Protein AF-A0A2J7QZ48-F1 (afdb_monomer)

Radius of gyration: 44.56 Å; Cα contacts (8 Å, |Δi|>4): 77; chains: 1; bounding box: 96×76×118 Å

Sequence (276 aa):
MFHVQVSFTGDKTISTPILLALCKPVFQDPITIVTYAEHKELNSVWLLGMSYNPSYRDHQDLLQEVANKELMLIKEEKHLKRVTSKMFSRVTEDERESMRMKEMSEGLPEAEGDKTKQDVEDGSENDSECRAINPPAENRKKTLKKRRKLKEAQLREQQRNESRSEKKKISDIYRLKFLKQELENNDNKLAKLREKREKIKAIKANGPKQLSKKKFEPLDLEFNLGEDIKGNLRGIKPEGNILEDRYKSLQRRNIIEPTVKQRTRKANVKRYERKS

Secondary structure (DSSP, 8-state):
-----------------------------------------------GGGSSS--HHHHHHHHHHHHHHHHHHHHHHHHHIIIIIITS----HHHHHHHHHHHHHTTSPP-----------------------PPP---PPPPHHHHHHHHHHHHHHHHHHHHHHHHHHHHHHHHHHHHHHHHHHHHHHHHHHHHHHHHHHHHHHHS----SSSPP-PPPPP---TTT--SSGGG----S-HHHHHHHHHHHTTSS-----PPPPPP-PPP-PPP-

Organism: NCBI:txid105785

InterPro domains:
  IPR011687 Ribosome biogenesis protein Nop53/GLTSCR2 [PF07767] (49-250)
  IPR011687 Ribosome biogenesis protein Nop53/GLTSCR2 [PIRSF017302] (49-271)
  IPR011687 Ribosome biogenesis protein Nop53/GLTSCR2 [PTHR14211] (49-275)

Mean predicted aligned error: 16.51 Å

Structure (mmCIF, N/CA/C/O backbone):
data_AF-A0A2J7QZ48-F1
#
_entry.id   AF-A0A2J7QZ48-F1
#
loop_
_atom_site.group_PDB
_atom_site.id
_atom_site.type_symbol
_atom_site.label_atom_id
_atom_site.label_alt_id
_atom_site.label_comp_id
_atom_site.label_asym_id
_atom_site.label_entity_id
_atom_site.label_seq_id
_atom_site.pdbx_PDB_ins_code
_atom_site.Cartn_x
_atom_site.Cartn_y
_atom_site.Cartn_z
_atom_site.occupancy
_atom_site.B_iso_or_equiv
_atom_site.auth_seq_id
_atom_site.auth_comp_id
_atom_site.auth_asym_id
_atom_site.auth_atom_id
_atom_site.pdbx_PDB_model_num
ATOM 1 N N . MET A 1 1 ? -58.092 -45.331 -10.269 1.00 41.28 1 MET A N 1
ATOM 2 C CA . MET A 1 1 ? -59.240 -45.560 -11.176 1.00 41.28 1 MET A CA 1
ATOM 3 C C . MET A 1 1 ? -59.506 -44.220 -11.843 1.00 41.28 1 MET A C 1
ATOM 5 O O . MET A 1 1 ? -59.823 -43.291 -11.128 1.00 41.28 1 MET A O 1
ATOM 9 N N . PHE A 1 2 ? -59.199 -43.976 -13.111 1.00 32.84 2 PHE A N 1
ATOM 10 C CA . PHE A 1 2 ? -59.574 -44.757 -14.281 1.00 32.84 2 PHE A CA 1
ATOM 11 C C . PHE A 1 2 ? -58.452 -44.771 -15.326 1.00 32.84 2 PHE A C 1
ATOM 13 O O . PHE A 1 2 ? -57.910 -43.735 -15.698 1.00 32.84 2 PHE A O 1
ATOM 20 N N . HIS A 1 3 ? -58.129 -45.977 -15.785 1.00 30.59 3 HIS A N 1
ATOM 21 C CA . HIS A 1 3 ? -57.484 -46.210 -17.067 1.00 30.59 3 HIS A CA 1
ATOM 22 C C . HIS A 1 3 ? -58.484 -45.883 -18.174 1.00 30.59 3 HIS A C 1
ATOM 24 O O . HIS A 1 3 ? -59.621 -46.346 -18.109 1.00 30.59 3 HIS A O 1
ATOM 30 N N . VAL A 1 4 ? -58.042 -45.180 -19.213 1.00 33.50 4 VAL A N 1
ATOM 31 C CA . VAL A 1 4 ? -58.691 -45.241 -20.523 1.00 33.50 4 VAL A CA 1
ATOM 32 C C . VAL A 1 4 ? -57.590 -45.396 -21.565 1.00 33.50 4 VAL A C 1
ATOM 34 O O . VAL A 1 4 ? -56.939 -44.436 -21.964 1.00 33.50 4 VAL A O 1
ATOM 37 N N . GLN A 1 5 ? -57.342 -46.648 -21.947 1.00 34.12 5 GLN A N 1
ATOM 38 C CA . GLN A 1 5 ? -56.753 -46.980 -23.238 1.00 34.12 5 GLN A CA 1
ATOM 39 C C . GLN A 1 5 ? -57.885 -46.982 -24.262 1.00 34.12 5 GLN A C 1
ATOM 41 O O . GLN A 1 5 ? -58.894 -47.650 -24.046 1.00 34.12 5 GLN A O 1
ATOM 46 N N . VAL A 1 6 ? -57.696 -46.298 -25.389 1.00 37.50 6 VAL A N 1
ATOM 47 C CA . VAL A 1 6 ? -58.410 -46.627 -26.626 1.00 37.50 6 VAL A CA 1
ATOM 48 C C . VAL A 1 6 ? -57.391 -46.653 -27.756 1.00 37.50 6 VAL A C 1
ATOM 50 O O . VAL A 1 6 ? -56.818 -45.639 -28.141 1.00 37.50 6 VAL A O 1
ATOM 53 N N . SER A 1 7 ? -57.139 -47.864 -28.226 1.00 33.81 7 SER A N 1
ATOM 54 C CA . SER A 1 7 ? -56.371 -48.227 -29.408 1.00 33.81 7 SER A CA 1
ATOM 55 C C . SER A 1 7 ? -57.307 -48.381 -30.610 1.00 33.81 7 SER A C 1
ATOM 57 O O . SER A 1 7 ? -58.348 -49.012 -30.467 1.00 33.81 7 SER A O 1
ATOM 59 N N . PHE A 1 8 ? -56.898 -47.905 -31.785 1.00 36.03 8 PHE A N 1
ATOM 60 C CA . PHE A 1 8 ? -57.345 -48.385 -33.105 1.00 36.03 8 PHE A CA 1
ATOM 61 C C . PHE A 1 8 ? -56.145 -48.212 -34.052 1.00 36.03 8 PHE A C 1
ATOM 63 O O . PHE A 1 8 ? -55.680 -47.093 -34.247 1.00 36.03 8 PHE A O 1
ATOM 70 N N . THR A 1 9 ? -55.370 -49.260 -34.349 1.00 35.34 9 THR A N 1
ATOM 71 C CA . THR A 1 9 ? -55.526 -50.201 -35.483 1.00 35.34 9 THR A CA 1
ATOM 72 C C . THR A 1 9 ? -55.877 -49.517 -36.808 1.00 35.34 9 THR A C 1
ATOM 74 O O . THR A 1 9 ? -56.996 -49.070 -37.039 1.00 35.34 9 THR A O 1
ATOM 77 N N . GLY A 1 10 ? -54.881 -49.452 -37.691 1.00 36.06 10 GLY A N 1
ATOM 78 C CA . GLY A 1 10 ? -54.986 -48.915 -39.041 1.00 36.06 10 GLY A CA 1
ATOM 79 C C . GLY A 1 10 ? -53.724 -49.257 -39.821 1.00 36.06 10 GLY A C 1
ATOM 80 O O . GLY A 1 10 ? -52.764 -48.491 -39.830 1.00 36.06 10 GLY A O 1
ATOM 81 N N . ASP A 1 11 ? -53.732 -50.444 -40.419 1.00 40.44 11 ASP A N 1
ATOM 82 C CA . ASP A 1 11 ? -52.670 -51.012 -41.242 1.00 40.44 11 ASP A CA 1
ATOM 83 C C . ASP A 1 11 ? -52.369 -50.147 -42.468 1.00 40.44 11 ASP A C 1
ATOM 85 O O . ASP A 1 11 ? -53.231 -49.990 -43.333 1.00 40.44 11 ASP A O 1
ATOM 89 N N . LYS A 1 12 ? -51.128 -49.657 -42.592 1.00 37.06 12 LYS A N 1
ATOM 90 C CA . LYS A 1 12 ? -50.480 -49.384 -43.886 1.00 37.06 12 LYS A CA 1
ATOM 91 C C . LYS A 1 12 ? -48.990 -49.681 -43.782 1.00 37.06 12 LYS A C 1
ATOM 93 O O . LYS A 1 12 ? -48.218 -48.931 -43.191 1.00 37.06 12 LYS A O 1
ATOM 98 N N . THR A 1 13 ? -48.607 -50.810 -44.356 1.00 38.34 13 THR A N 1
ATOM 99 C CA . THR A 1 13 ? -47.227 -51.193 -44.629 1.00 38.34 13 THR A CA 1
ATOM 100 C C . THR A 1 13 ? -46.730 -50.544 -45.930 1.00 38.34 13 THR A C 1
ATOM 102 O O . THR A 1 13 ? -47.517 -50.257 -46.830 1.00 38.34 13 THR A O 1
ATOM 105 N N . ILE A 1 14 ? -45.392 -50.466 -46.039 1.00 34.16 14 ILE A N 1
ATOM 106 C CA . ILE A 1 14 ? -44.556 -50.245 -47.243 1.00 34.16 14 ILE A CA 1
ATOM 107 C C . ILE A 1 14 ? -44.496 -48.759 -47.685 1.00 34.16 14 ILE A C 1
ATOM 109 O O . ILE A 1 14 ? -45.511 -48.144 -47.966 1.00 34.16 14 ILE A O 1
ATOM 113 N N . SER A 1 15 ? -43.362 -48.051 -47.728 1.00 31.27 15 SER A N 1
ATOM 114 C CA . SER A 1 15 ? -42.031 -48.385 -48.249 1.00 31.27 15 SER A CA 1
ATOM 115 C C . SER A 1 15 ? -40.983 -47.438 -47.644 1.00 31.27 15 SER A C 1
ATOM 117 O O . SER A 1 15 ? -41.110 -46.221 -47.773 1.00 31.27 15 SER A O 1
ATOM 119 N N . THR A 1 16 ? -39.919 -47.962 -47.039 1.00 35.25 16 THR A N 1
ATOM 120 C CA . THR A 1 16 ? -38.717 -47.188 -46.695 1.00 35.25 16 THR A CA 1
ATOM 121 C C . THR A 1 16 ? -37.784 -47.117 -47.908 1.00 35.25 16 THR A C 1
ATOM 123 O O . THR A 1 16 ? -37.364 -48.162 -48.403 1.00 35.25 16 THR A O 1
ATOM 126 N N . PRO A 1 17 ? -37.364 -45.933 -48.389 1.00 39.78 17 PRO A N 1
ATOM 127 C CA . PRO A 1 17 ? -36.110 -45.851 -49.110 1.00 39.78 17 PRO A CA 1
ATOM 128 C C . PRO A 1 17 ? -34.983 -45.852 -48.075 1.00 39.78 17 PRO A C 1
ATOM 130 O O . PRO A 1 17 ? -34.902 -44.974 -47.213 1.00 39.78 17 PRO A O 1
ATOM 133 N N . ILE A 1 18 ? -34.117 -46.861 -48.155 1.00 41.88 18 ILE A N 1
ATOM 134 C CA . ILE A 1 18 ? -32.814 -46.875 -47.490 1.00 41.88 18 ILE A CA 1
ATOM 135 C C . ILE A 1 18 ? -32.012 -45.717 -48.093 1.00 41.88 18 ILE A C 1
ATOM 137 O O . ILE A 1 18 ? -31.332 -45.861 -49.106 1.00 41.88 18 ILE A O 1
ATOM 141 N N . LEU A 1 19 ? -32.129 -44.535 -47.491 1.00 38.22 19 LEU A N 1
ATOM 142 C CA . LEU A 1 19 ? -31.153 -43.478 -47.675 1.00 38.22 19 LEU A CA 1
ATOM 143 C C . LEU A 1 19 ? -29.919 -43.915 -46.897 1.00 38.22 19 LEU A C 1
ATOM 145 O O . LEU A 1 19 ? -29.892 -43.884 -45.668 1.00 38.22 19 LEU A O 1
ATOM 149 N N . LEU A 1 20 ? -28.922 -44.374 -47.650 1.00 42.69 20 LEU A N 1
ATOM 150 C CA . LEU A 1 20 ? -27.543 -44.540 -47.220 1.00 42.69 20 LEU A CA 1
ATOM 151 C C . LEU A 1 20 ? -27.092 -43.201 -46.622 1.00 42.69 20 LEU A C 1
ATOM 153 O O . LEU A 1 20 ? -26.652 -42.291 -47.325 1.00 42.69 20 LEU A O 1
ATOM 157 N N . ALA A 1 21 ? -27.290 -43.055 -45.313 1.00 42.94 21 ALA A N 1
ATOM 158 C CA . ALA A 1 21 ? -26.808 -41.928 -44.551 1.00 42.94 21 ALA A CA 1
ATOM 159 C C . ALA A 1 21 ? -25.283 -42.020 -44.559 1.00 42.94 21 ALA A C 1
ATOM 161 O O . ALA A 1 21 ? -24.671 -42.693 -43.731 1.00 42.94 21 ALA A O 1
ATOM 162 N N . LEU A 1 22 ? -24.661 -41.340 -45.521 1.00 48.06 22 LEU A N 1
ATOM 163 C CA . LEU A 1 22 ? -23.301 -40.857 -45.362 1.00 48.06 22 LEU A CA 1
ATOM 164 C C . LEU A 1 22 ? -23.330 -39.922 -44.154 1.00 48.06 22 LEU A C 1
ATOM 166 O O . LEU A 1 22 ? -23.600 -38.727 -44.275 1.00 48.06 22 LEU A O 1
ATOM 170 N N . CYS A 1 23 ? -23.113 -40.501 -42.974 1.00 43.41 23 CYS A N 1
ATOM 171 C CA . CYS A 1 23 ? -22.855 -39.794 -41.736 1.00 43.41 23 CYS A CA 1
ATOM 172 C C . CYS A 1 23 ? -21.533 -39.045 -41.923 1.00 43.41 23 CYS A C 1
ATOM 174 O O . CYS A 1 23 ? -20.460 -39.524 -41.565 1.00 43.41 23 CYS A O 1
ATOM 176 N N . LYS A 1 24 ? -21.590 -37.879 -42.571 1.00 54.78 24 LYS A N 1
ATOM 177 C CA . LYS A 1 24 ? -20.555 -36.872 -42.384 1.00 54.78 24 LYS A CA 1
ATOM 178 C C . LYS A 1 24 ? -20.696 -36.443 -40.928 1.00 54.78 24 LYS A C 1
ATOM 180 O O . LYS A 1 24 ? -21.789 -36.003 -40.564 1.00 54.78 24 LYS A O 1
ATOM 185 N N . PRO A 1 25 ? -19.658 -36.583 -40.088 1.00 52.25 25 PRO A N 1
ATOM 186 C CA . PRO A 1 25 ? -19.720 -36.019 -38.757 1.00 52.25 25 PRO A CA 1
ATOM 187 C C . PRO A 1 25 ? -19.896 -34.514 -38.944 1.00 52.25 25 PRO A C 1
ATOM 189 O O . PRO A 1 25 ? -18.996 -33.827 -39.427 1.00 52.25 25 PRO A O 1
ATOM 192 N N . VAL A 1 26 ? -21.086 -34.004 -38.626 1.00 52.44 26 VAL A N 1
ATOM 193 C CA . VAL A 1 26 ? -21.258 -32.579 -38.384 1.00 52.44 26 VAL A CA 1
ATOM 194 C C . VAL A 1 26 ? -20.443 -32.339 -37.126 1.00 52.44 26 VAL A C 1
ATOM 196 O O . VAL A 1 26 ? -20.883 -32.650 -36.022 1.00 52.44 26 VAL A O 1
ATOM 199 N N . PHE A 1 27 ? -19.206 -31.890 -37.316 1.00 50.31 27 PHE A N 1
ATOM 200 C CA . PHE A 1 27 ? -18.386 -31.327 -36.261 1.00 50.31 27 PHE A CA 1
ATOM 201 C C . PHE A 1 27 ? -19.120 -30.054 -35.840 1.00 50.31 27 PHE A C 1
ATOM 203 O O . PHE A 1 27 ? -18.915 -28.980 -36.394 1.00 50.31 27 PHE A O 1
ATOM 210 N N . GLN A 1 28 ? -20.123 -30.213 -34.977 1.00 55.72 28 GLN A N 1
ATOM 211 C CA . GLN A 1 28 ? -20.700 -29.103 -34.250 1.00 55.72 28 GLN A CA 1
ATOM 212 C C . GLN A 1 28 ? -19.549 -28.614 -33.390 1.00 55.72 28 GLN A C 1
ATOM 214 O O . GLN A 1 28 ? -19.237 -29.236 -32.373 1.00 55.72 28 GLN A O 1
ATOM 219 N N . ASP A 1 29 ? -18.868 -27.565 -33.856 1.00 57.22 29 ASP A N 1
ATOM 220 C CA . ASP A 1 29 ? -17.966 -26.809 -33.005 1.00 57.22 29 ASP A CA 1
ATOM 221 C C . ASP A 1 29 ? -18.723 -26.604 -31.690 1.00 57.22 29 ASP A C 1
ATOM 223 O O . ASP A 1 29 ? -19.895 -26.192 -31.731 1.00 57.22 29 ASP A O 1
ATOM 227 N N . PRO A 1 30 ? -18.141 -26.976 -30.531 1.00 57.19 30 PRO A N 1
ATOM 228 C CA . PRO A 1 30 ? -18.804 -26.707 -29.268 1.00 57.19 30 PRO A CA 1
ATOM 229 C C . PRO A 1 30 ? -19.161 -25.232 -29.320 1.00 57.19 30 PRO A C 1
ATOM 231 O O . PRO A 1 30 ? -18.315 -24.451 -29.751 1.00 57.19 30 PRO A O 1
ATOM 234 N N . ILE A 1 31 ? -20.402 -24.870 -28.974 1.00 54.06 31 ILE A N 1
ATOM 235 C CA . ILE A 1 31 ? -20.848 -23.477 -28.937 1.00 54.06 31 ILE A CA 1
ATOM 236 C C . ILE A 1 31 ? -19.907 -22.776 -27.960 1.00 54.06 31 ILE A C 1
ATOM 238 O O . ILE A 1 31 ? -20.137 -22.735 -26.751 1.00 54.06 31 ILE A O 1
ATOM 242 N N . THR A 1 32 ? -18.777 -22.299 -28.474 1.00 48.78 32 THR A N 1
ATOM 243 C CA . THR A 1 32 ? -17.859 -21.449 -27.768 1.00 48.78 32 THR A CA 1
ATOM 244 C C . THR A 1 32 ? -18.713 -20.236 -27.579 1.00 48.78 32 THR A C 1
ATOM 246 O O . THR A 1 32 ? -19.054 -19.546 -28.542 1.00 48.78 32 THR A O 1
ATOM 249 N N . ILE A 1 33 ? -19.148 -20.039 -26.344 1.00 52.16 33 ILE A N 1
ATOM 250 C CA . ILE A 1 33 ? -19.678 -18.771 -25.916 1.00 52.16 33 ILE A CA 1
ATOM 251 C C . ILE A 1 33 ? -18.503 -17.815 -26.123 1.00 52.16 33 ILE A C 1
ATOM 253 O O . ILE A 1 33 ? -17.673 -17.611 -25.240 1.00 52.16 33 ILE A O 1
ATOM 257 N N . VAL A 1 34 ? -18.393 -17.263 -27.332 1.00 46.06 34 VAL A N 1
ATOM 258 C CA . VAL A 1 34 ? -17.646 -16.048 -27.608 1.00 46.06 34 VAL A CA 1
ATOM 259 C C . VAL A 1 34 ? -18.490 -14.955 -26.964 1.00 46.06 34 VAL A C 1
ATOM 261 O O . VAL A 1 34 ? -19.079 -14.106 -27.623 1.00 46.06 34 VAL A O 1
ATOM 264 N N . THR A 1 35 ? -18.617 -14.997 -25.635 1.00 46.84 35 THR A N 1
ATOM 265 C CA . THR A 1 35 ? -18.821 -13.774 -24.883 1.00 46.84 35 THR A CA 1
ATOM 266 C C . THR A 1 35 ? -17.544 -13.018 -25.144 1.00 46.84 35 THR A C 1
ATOM 268 O O . THR A 1 35 ? -16.525 -13.269 -24.496 1.00 46.84 35 THR A O 1
ATOM 271 N N . TYR A 1 36 ? -17.575 -12.172 -26.171 1.00 50.97 36 TYR A N 1
ATOM 272 C CA . TYR A 1 36 ? -16.653 -11.068 -26.293 1.00 50.97 36 TYR A CA 1
ATOM 273 C C . TYR A 1 36 ? -16.651 -10.433 -24.911 1.00 50.97 36 TYR A C 1
ATOM 275 O O . TYR A 1 36 ? -17.663 -9.879 -24.482 1.00 50.97 36 TYR A O 1
ATOM 283 N N . ALA A 1 37 ? -15.579 -10.668 -24.149 1.00 50.72 37 ALA A N 1
ATOM 284 C CA . ALA A 1 37 ? -15.395 -10.004 -22.878 1.00 50.72 37 ALA A CA 1
ATOM 285 C C . ALA A 1 37 ? -15.597 -8.533 -23.200 1.00 50.72 37 ALA A C 1
ATOM 287 O O . ALA A 1 37 ? -14.884 -8.050 -24.077 1.00 50.72 37 ALA A O 1
ATOM 288 N N . GLU A 1 38 ? -16.601 -7.880 -22.604 1.00 50.19 38 GLU A N 1
ATOM 289 C CA . GLU A 1 38 ? -16.857 -6.459 -22.823 1.00 50.19 38 GLU A CA 1
ATOM 290 C C . GLU A 1 38 ? -15.528 -5.745 -22.617 1.00 50.19 38 GLU A C 1
ATOM 292 O O . GLU A 1 38 ? -15.030 -5.593 -21.493 1.00 50.19 38 GLU A O 1
ATOM 297 N N . HIS A 1 39 ? -14.867 -5.437 -23.730 1.00 53.25 39 HIS A N 1
ATOM 298 C CA . HIS A 1 39 ? -13.543 -4.876 -23.706 1.00 53.25 39 HIS A CA 1
ATOM 299 C C . HIS A 1 39 ? -13.793 -3.451 -23.287 1.00 53.25 39 HIS A C 1
ATOM 301 O O . HIS A 1 39 ? -14.167 -2.622 -24.107 1.00 53.25 39 HIS A O 1
ATOM 307 N N . LYS A 1 40 ? -13.655 -3.181 -21.987 1.00 55.25 40 LYS A N 1
ATOM 308 C CA . LYS A 1 40 ? -13.623 -1.811 -21.504 1.00 55.25 40 LYS A CA 1
ATOM 309 C C . LYS A 1 40 ? -12.599 -1.078 -22.345 1.00 55.25 40 LYS A C 1
ATOM 311 O O . LYS A 1 40 ? -11.404 -1.380 -22.261 1.00 55.25 40 LYS A O 1
ATOM 316 N N . GLU A 1 41 ? -13.092 -0.167 -23.171 1.00 49.72 41 GLU A N 1
ATOM 317 C CA . GLU A 1 41 ? -12.282 0.781 -23.908 1.00 49.72 41 GLU A CA 1
ATOM 318 C C . GLU A 1 41 ? -11.590 1.655 -22.873 1.00 49.72 41 GLU A C 1
ATOM 320 O O . GLU A 1 41 ? -12.114 2.631 -22.342 1.00 49.72 41 GLU A O 1
ATOM 325 N N . LEU A 1 42 ? -10.409 1.206 -22.477 1.00 53.56 42 LEU A N 1
ATOM 326 C CA . LEU A 1 42 ? -9.543 1.934 -21.584 1.00 53.56 42 LEU A CA 1
ATOM 327 C C . LEU A 1 42 ? -8.660 2.758 -22.494 1.00 53.56 42 LEU A C 1
ATOM 329 O O . LEU A 1 42 ? -7.564 2.333 -22.855 1.00 53.56 42 LEU A O 1
ATOM 333 N N . ASN A 1 43 ? -9.183 3.918 -22.882 1.00 50.38 43 ASN A N 1
ATOM 334 C CA . ASN A 1 43 ? -8.398 4.945 -23.534 1.00 50.38 43 ASN A CA 1
ATOM 335 C C . ASN A 1 43 ? -7.200 5.236 -22.628 1.00 50.38 43 ASN A C 1
ATOM 337 O O . ASN A 1 43 ? -7.332 5.790 -21.535 1.00 50.38 43 ASN A O 1
ATOM 341 N N . SER A 1 44 ? -6.024 4.785 -23.057 1.00 57.47 44 SER A N 1
ATOM 342 C CA . SER A 1 44 ? -4.757 5.342 -22.617 1.00 57.47 44 SER A CA 1
ATOM 343 C C . SER A 1 44 ? -4.774 6.790 -23.086 1.00 57.47 44 SER A C 1
ATOM 345 O O . SER A 1 44 ? -4.459 7.078 -24.238 1.00 57.47 44 SER A O 1
ATOM 347 N N . VAL A 1 45 ? -5.285 7.682 -22.239 1.00 60.97 45 VAL A N 1
ATOM 348 C CA . VAL A 1 45 ? -5.256 9.113 -22.511 1.00 60.97 45 VAL A CA 1
ATOM 349 C C . VAL A 1 45 ? -3.787 9.499 -22.484 1.00 60.97 45 VAL A C 1
ATOM 351 O O . VAL A 1 45 ? -3.174 9.555 -21.421 1.00 60.97 45 VAL A O 1
ATOM 354 N N . TRP A 1 46 ? -3.212 9.657 -23.670 1.00 71.25 46 TRP A N 1
ATOM 355 C CA .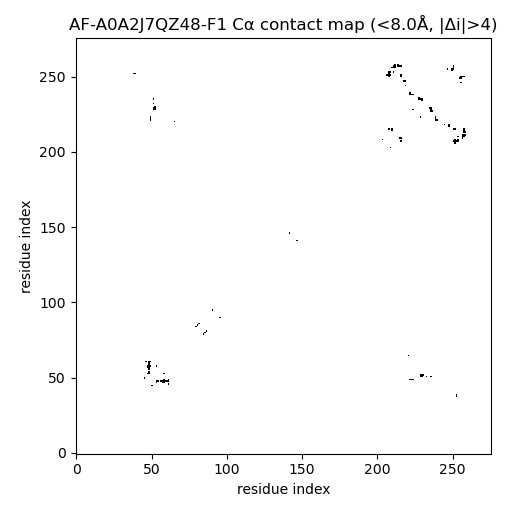 TRP A 1 46 ? -1.880 10.208 -23.833 1.00 71.25 46 TRP A CA 1
ATOM 356 C C . TRP A 1 46 ? -1.874 11.600 -23.203 1.00 71.25 46 TRP A C 1
ATOM 358 O O . TRP A 1 46 ? -2.758 12.413 -23.486 1.00 71.25 46 TRP A O 1
ATOM 368 N N . LEU A 1 47 ? -0.919 11.856 -22.311 1.00 83.44 47 LEU A N 1
ATOM 369 C CA . LEU A 1 47 ? -0.772 13.168 -21.691 1.00 83.44 47 LEU A CA 1
ATOM 370 C C . LEU A 1 47 ? -0.248 14.151 -22.741 1.00 83.44 47 LEU A C 1
ATOM 372 O O . LEU A 1 47 ? 0.629 13.813 -23.534 1.00 83.44 47 LEU A O 1
ATOM 376 N N . LEU A 1 48 ? -0.764 15.381 -22.743 1.00 85.81 48 LEU A N 1
ATOM 377 C CA . LEU A 1 48 ? -0.410 16.388 -23.749 1.00 85.81 48 LEU A CA 1
ATOM 378 C C . LEU A 1 48 ? 1.095 16.732 -23.728 1.00 85.81 48 LEU A C 1
ATOM 380 O O . LEU A 1 48 ? 1.703 16.940 -24.780 1.00 85.81 48 LEU A O 1
ATOM 384 N N . GLY A 1 49 ? 1.716 16.671 -22.544 1.00 89.06 49 GLY A N 1
ATOM 385 C CA . GLY A 1 49 ? 3.159 16.838 -22.341 1.00 89.06 49 GLY A CA 1
ATOM 386 C C . GLY A 1 49 ? 4.038 15.710 -22.901 1.00 89.06 49 GLY A C 1
ATOM 387 O O . GLY A 1 49 ? 5.245 15.894 -23.001 1.00 89.06 49 GLY A O 1
ATOM 388 N N . MET A 1 50 ? 3.458 14.561 -23.278 1.00 88.62 50 MET A N 1
ATOM 389 C CA . MET A 1 50 ? 4.168 13.450 -23.940 1.00 88.62 50 MET A CA 1
ATOM 390 C C . MET A 1 50 ? 4.169 13.584 -25.464 1.00 88.62 50 MET A C 1
ATOM 392 O O . MET A 1 50 ? 4.747 12.754 -26.167 1.00 88.62 50 MET A O 1
ATOM 396 N N . SER A 1 51 ? 3.476 14.592 -25.999 1.00 88.00 51 SER A N 1
ATOM 397 C CA . SER A 1 51 ? 3.514 14.851 -27.429 1.00 88.00 51 SER A CA 1
ATOM 398 C C . SER A 1 51 ? 4.935 15.186 -27.872 1.00 88.00 51 SER A C 1
ATOM 400 O O . SER A 1 51 ? 5.780 15.630 -27.101 1.00 88.00 51 SER A O 1
ATOM 402 N N . TYR A 1 52 ? 5.194 14.961 -29.151 1.00 87.38 52 TYR A N 1
ATOM 403 C CA . TYR A 1 52 ? 6.494 15.211 -29.747 1.00 87.38 52 TYR A CA 1
ATOM 404 C C . TYR A 1 52 ? 6.941 16.691 -29.633 1.00 87.38 52 TYR A C 1
ATOM 406 O O . TYR A 1 52 ? 8.122 16.969 -29.435 1.00 87.38 52 TYR A O 1
ATOM 414 N N . ASN A 1 53 ? 5.997 17.632 -29.726 1.00 89.62 53 ASN A N 1
ATOM 415 C CA . ASN A 1 53 ? 6.245 19.069 -29.600 1.00 89.62 53 ASN A CA 1
ATOM 416 C C . ASN A 1 53 ? 5.265 19.677 -28.579 1.00 89.62 53 ASN A C 1
ATOM 418 O O . ASN A 1 53 ? 4.277 20.300 -28.982 1.00 89.62 53 ASN A O 1
ATOM 422 N N . PRO A 1 54 ? 5.478 19.435 -27.274 1.00 92.75 54 PRO A N 1
ATOM 423 C CA . PRO A 1 54 ? 4.552 19.862 -26.238 1.00 92.75 54 PRO A CA 1
ATOM 424 C C . PRO A 1 54 ? 4.697 21.360 -25.953 1.00 92.75 54 PRO A C 1
ATOM 426 O O . PRO A 1 54 ? 5.762 21.955 -26.135 1.00 92.75 54 PRO A O 1
ATOM 429 N N . SER A 1 55 ? 3.628 21.978 -25.447 1.00 93.38 55 SER A N 1
ATOM 430 C CA . SER A 1 55 ? 3.743 23.304 -24.841 1.00 93.38 55 SER A CA 1
ATOM 431 C C . SER A 1 55 ? 4.643 23.224 -23.611 1.00 93.38 55 SER A C 1
ATOM 433 O O . SER A 1 55 ? 4.629 22.231 -22.882 1.00 93.38 55 SER A O 1
ATOM 435 N N . TYR A 1 56 ? 5.382 24.299 -23.334 1.00 93.25 56 TYR A N 1
ATOM 436 C CA . TYR A 1 56 ? 6.261 24.366 -22.168 1.00 93.25 56 TYR A CA 1
ATOM 437 C C . TYR A 1 56 ? 5.517 24.033 -20.867 1.00 93.25 56 TYR A C 1
ATOM 439 O O . TYR A 1 56 ? 6.032 23.291 -20.041 1.00 93.25 56 TYR A O 1
ATOM 447 N N . ARG A 1 57 ? 4.290 24.543 -20.699 1.00 95.00 57 ARG A N 1
ATOM 448 C CA . ARG A 1 57 ? 3.491 24.300 -19.487 1.00 95.00 57 ARG A CA 1
ATOM 449 C C . ARG A 1 57 ? 3.131 22.823 -19.334 1.00 95.00 57 ARG A C 1
ATOM 451 O O . ARG A 1 57 ? 3.445 22.239 -18.309 1.00 95.00 57 ARG A O 1
ATOM 458 N N . ASP A 1 58 ? 2.588 22.216 -20.386 1.00 94.19 58 ASP A N 1
ATOM 459 C CA . ASP A 1 58 ? 2.161 20.813 -20.363 1.00 94.19 58 ASP A CA 1
ATOM 460 C C . ASP A 1 58 ? 3.334 19.854 -20.099 1.00 94.19 58 ASP A C 1
ATOM 462 O O . ASP A 1 58 ? 3.174 18.827 -19.439 1.00 94.19 58 ASP A O 1
ATOM 466 N N . HIS A 1 59 ? 4.528 20.182 -20.608 1.00 93.81 59 HIS A N 1
ATOM 467 C CA . HIS A 1 59 ? 5.741 19.406 -20.342 1.00 93.81 59 HIS A CA 1
ATOM 468 C C . HIS A 1 59 ? 6.229 19.563 -18.898 1.00 93.81 59 HIS A C 1
ATOM 470 O O . HIS A 1 59 ? 6.573 18.566 -18.267 1.00 93.81 59 HIS A O 1
ATOM 476 N N . GLN A 1 60 ? 6.209 20.781 -18.345 1.00 95.38 60 GLN A N 1
ATOM 477 C CA . GLN A 1 60 ? 6.550 21.009 -16.936 1.00 95.38 60 GLN A CA 1
ATOM 478 C C . GLN A 1 60 ? 5.578 20.294 -15.991 1.00 95.38 60 GLN A C 1
ATOM 480 O O . GLN A 1 60 ? 6.019 19.693 -15.012 1.00 95.38 60 GLN A O 1
ATOM 485 N N . ASP A 1 61 ? 4.285 20.292 -16.314 1.00 94.56 61 ASP A N 1
ATOM 486 C CA . ASP A 1 61 ? 3.267 19.576 -15.542 1.00 94.56 61 ASP A CA 1
ATOM 487 C C . ASP A 1 61 ? 3.540 18.060 -15.551 1.00 94.56 61 ASP A C 1
ATOM 489 O O . ASP A 1 61 ? 3.554 17.421 -14.496 1.00 94.56 61 ASP A O 1
ATOM 493 N N . LEU A 1 62 ? 3.870 17.486 -16.717 1.00 93.31 62 LEU A N 1
ATOM 494 C CA . LEU A 1 62 ? 4.278 16.081 -16.834 1.00 93.31 62 LEU A CA 1
ATOM 495 C C . LEU A 1 62 ? 5.531 15.775 -15.996 1.00 93.31 62 LEU A C 1
ATOM 497 O O . LEU A 1 62 ? 5.552 14.791 -15.252 1.00 93.31 62 LEU A O 1
ATOM 501 N N . LEU A 1 63 ? 6.569 16.612 -16.089 1.00 94.62 63 LEU A N 1
ATOM 502 C CA . LEU A 1 63 ? 7.794 16.449 -15.300 1.00 94.62 63 LEU A CA 1
ATOM 503 C C . LEU A 1 63 ? 7.513 16.527 -13.798 1.00 94.62 63 LEU A C 1
ATOM 505 O O . LEU A 1 63 ? 8.090 15.762 -13.025 1.00 94.62 63 LEU A O 1
ATOM 509 N N . GLN A 1 64 ? 6.611 17.413 -13.374 1.00 95.50 64 GLN A N 1
ATOM 510 C CA . GLN A 1 64 ? 6.204 17.529 -11.980 1.00 95.50 64 GLN A CA 1
ATOM 511 C C . GLN A 1 64 ? 5.485 16.261 -11.501 1.00 95.50 64 GLN A C 1
ATOM 513 O O . GLN A 1 64 ? 5.765 15.775 -10.400 1.00 95.50 64 GLN A O 1
ATOM 518 N N . GLU A 1 65 ? 4.588 15.693 -12.309 1.00 93.81 65 GLU A N 1
ATOM 519 C CA . GLU A 1 65 ? 3.926 14.422 -11.995 1.00 93.81 65 GLU A CA 1
ATOM 520 C C . GLU A 1 65 ? 4.924 13.272 -11.838 1.00 9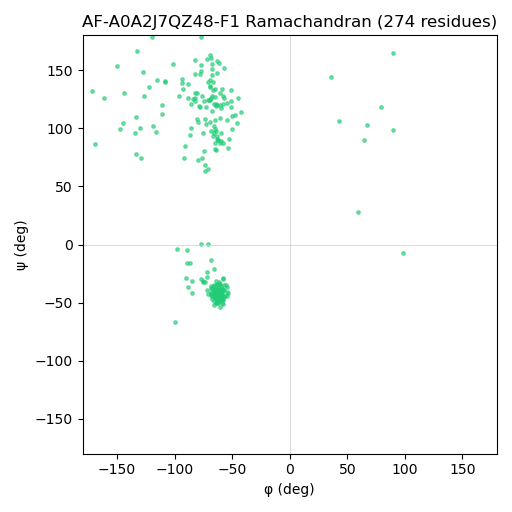3.81 65 GLU A C 1
ATOM 522 O O . GLU A 1 65 ? 4.839 12.507 -10.871 1.00 93.81 65 GLU A O 1
ATOM 527 N N . VAL A 1 66 ? 5.887 13.162 -12.755 1.00 94.31 66 VAL A N 1
ATOM 528 C CA . VAL A 1 66 ? 6.954 12.156 -12.686 1.00 94.31 66 VAL A CA 1
ATOM 529 C C . VAL A 1 66 ? 7.817 12.370 -11.444 1.00 94.31 66 VAL A C 1
ATOM 531 O O . VAL A 1 66 ? 7.994 11.442 -10.656 1.00 94.31 66 VAL A O 1
ATOM 534 N N . ALA A 1 67 ? 8.293 13.594 -11.205 1.00 96.50 67 ALA A N 1
ATOM 535 C CA . ALA A 1 67 ? 9.123 13.917 -10.046 1.00 96.50 67 ALA A CA 1
ATOM 536 C C . ALA A 1 67 ? 8.414 13.578 -8.726 1.00 96.50 67 ALA A C 1
ATOM 538 O O . ALA A 1 67 ? 9.024 13.037 -7.803 1.00 96.50 67 ALA A O 1
ATOM 539 N N . ASN A 1 68 ? 7.107 13.832 -8.640 1.00 96.81 68 ASN A N 1
ATOM 540 C CA . ASN A 1 68 ? 6.308 13.459 -7.478 1.00 96.81 68 ASN A CA 1
ATOM 541 C C . ASN A 1 68 ? 6.263 11.937 -7.264 1.00 96.81 68 ASN A C 1
ATOM 543 O O . ASN A 1 68 ? 6.372 11.497 -6.117 1.00 96.81 68 ASN A O 1
ATOM 547 N N . LYS A 1 69 ? 6.133 11.135 -8.330 1.00 94.81 69 LYS A N 1
ATOM 548 C CA . LYS A 1 69 ? 6.173 9.662 -8.249 1.00 94.81 69 LYS A CA 1
ATOM 549 C C . LYS A 1 69 ? 7.542 9.163 -7.783 1.00 94.81 69 LYS A C 1
ATOM 551 O O . LYS A 1 69 ? 7.602 8.394 -6.825 1.00 94.81 69 LYS A O 1
ATOM 556 N N . GLU A 1 70 ? 8.623 9.680 -8.361 1.00 95.31 70 GLU A N 1
ATOM 557 C CA . GLU A 1 70 ? 9.999 9.343 -7.963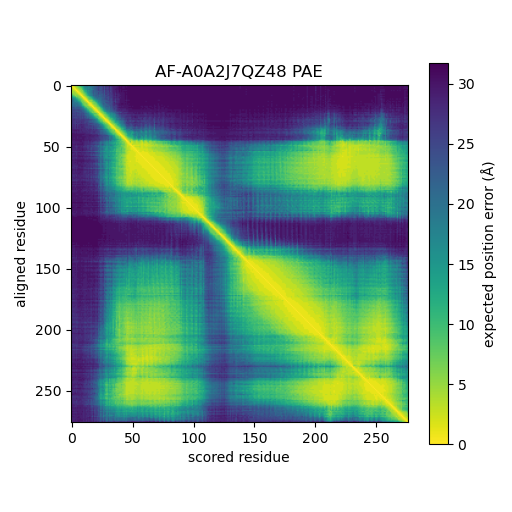 1.00 95.31 70 GLU A CA 1
ATOM 558 C C . GLU A 1 70 ? 10.274 9.688 -6.494 1.00 95.31 70 GLU A C 1
ATOM 560 O O . GLU A 1 70 ? 10.820 8.888 -5.730 1.00 95.31 70 GLU A O 1
ATOM 565 N N . LEU A 1 71 ? 9.818 10.858 -6.033 1.00 98.00 71 LEU A N 1
ATOM 566 C CA . LEU A 1 71 ? 9.933 11.246 -4.627 1.00 98.00 71 LEU A CA 1
ATOM 567 C C . LEU A 1 71 ? 9.197 10.283 -3.688 1.00 98.00 71 LEU A C 1
ATOM 569 O O . LEU A 1 71 ? 9.659 10.079 -2.560 1.00 98.00 71 LEU A O 1
ATOM 573 N N . MET A 1 72 ? 8.067 9.704 -4.108 1.00 97.38 72 MET A N 1
ATOM 574 C CA . MET A 1 72 ? 7.364 8.686 -3.319 1.00 97.38 72 MET A CA 1
ATOM 575 C C . MET A 1 72 ? 8.184 7.398 -3.228 1.00 97.38 72 MET A C 1
ATOM 577 O O . MET A 1 72 ? 8.405 6.921 -2.114 1.00 97.38 72 MET A O 1
ATOM 581 N N . LEU A 1 73 ? 8.730 6.909 -4.345 1.00 96.12 73 LEU A N 1
ATOM 582 C CA . LEU A 1 73 ? 9.597 5.723 -4.366 1.00 96.12 73 LEU A CA 1
ATOM 583 C C . LEU A 1 73 ? 10.838 5.915 -3.480 1.00 96.12 73 LEU A C 1
ATOM 585 O O . LEU A 1 73 ? 11.136 5.084 -2.621 1.00 96.12 73 LEU A O 1
ATOM 589 N N . ILE A 1 74 ? 11.502 7.071 -3.575 1.00 98.00 74 ILE A N 1
ATOM 590 C CA . ILE A 1 74 ? 12.657 7.414 -2.731 1.00 98.00 74 ILE A CA 1
ATOM 591 C C . ILE A 1 74 ? 12.281 7.417 -1.240 1.00 98.00 74 ILE A C 1
ATOM 593 O O . ILE A 1 74 ? 13.068 6.985 -0.389 1.00 98.00 74 ILE A O 1
ATOM 597 N N . LYS A 1 75 ? 11.097 7.931 -0.881 1.00 98.19 75 LYS A N 1
ATOM 598 C CA . LYS A 1 75 ? 10.614 7.929 0.511 1.00 98.19 75 LYS A CA 1
ATOM 599 C C . LYS A 1 75 ? 10.350 6.510 1.008 1.00 98.19 75 LYS A C 1
ATOM 601 O O . LYS A 1 75 ? 10.750 6.197 2.134 1.00 98.19 75 LYS A O 1
ATOM 606 N N . GLU A 1 76 ? 9.720 5.673 0.190 1.00 97.38 76 GLU A N 1
ATOM 607 C CA . GLU A 1 76 ? 9.462 4.264 0.496 1.00 97.38 76 GLU A CA 1
ATOM 608 C C . GLU A 1 76 ? 10.769 3.498 0.696 1.00 97.38 76 GLU A C 1
ATOM 610 O O . GLU A 1 76 ? 10.953 2.859 1.733 1.00 97.38 76 GLU A O 1
ATOM 615 N N . GLU A 1 77 ? 11.742 3.661 -0.200 1.00 97.12 77 GLU A N 1
ATOM 616 C CA . GLU A 1 77 ? 13.065 3.063 -0.041 1.00 97.12 77 GLU A CA 1
ATOM 617 C C . GLU A 1 77 ? 13.766 3.517 1.239 1.00 97.12 77 GLU A C 1
ATOM 619 O O . GLU A 1 77 ? 14.323 2.698 1.973 1.00 97.12 77 GLU A O 1
ATOM 624 N N . LYS A 1 78 ? 13.758 4.824 1.535 1.00 96.88 78 LYS A N 1
ATOM 625 C CA . LYS A 1 78 ? 14.344 5.365 2.772 1.00 96.88 78 LYS A CA 1
ATOM 626 C C . LYS A 1 78 ? 13.654 4.784 4.002 1.00 96.88 78 LYS A C 1
ATOM 628 O O . LYS A 1 78 ? 14.322 4.510 5.001 1.00 96.88 78 LYS A O 1
ATOM 633 N N . HIS A 1 79 ? 12.338 4.596 3.943 1.00 96.62 79 HIS A N 1
ATOM 634 C CA . HIS A 1 79 ? 11.578 3.957 5.007 1.00 96.62 79 HIS A CA 1
ATOM 635 C C . HIS A 1 79 ? 11.968 2.484 5.174 1.00 96.62 79 HIS A C 1
ATOM 637 O O . HIS A 1 79 ? 12.319 2.091 6.285 1.00 96.62 79 HIS A O 1
ATOM 643 N N . LEU A 1 80 ? 12.021 1.705 4.092 1.00 96.06 80 LEU A N 1
ATOM 644 C CA . LEU A 1 80 ? 12.447 0.302 4.117 1.00 96.06 80 LEU A CA 1
ATOM 645 C C . LEU A 1 80 ? 13.884 0.144 4.623 1.00 96.06 80 LEU A C 1
ATOM 647 O O . LEU A 1 80 ? 14.146 -0.704 5.475 1.00 96.06 80 LEU A O 1
ATOM 651 N N . LYS A 1 81 ? 14.807 1.001 4.169 1.00 93.88 81 LYS A N 1
ATOM 652 C CA . LYS A 1 81 ? 16.198 1.051 4.648 1.00 93.88 81 LYS A CA 1
ATOM 653 C C . LYS A 1 81 ? 16.253 1.337 6.150 1.00 93.88 81 LYS A C 1
ATOM 655 O O . LYS A 1 81 ? 17.037 0.709 6.853 1.00 93.88 81 LYS A O 1
ATOM 660 N N . ARG A 1 82 ? 15.408 2.240 6.660 1.00 94.06 82 ARG A N 1
ATOM 661 C CA . ARG A 1 82 ? 15.317 2.545 8.096 1.00 94.06 82 ARG A CA 1
ATOM 662 C C . ARG A 1 82 ? 14.789 1.358 8.903 1.00 94.06 82 ARG A C 1
ATOM 664 O O . ARG A 1 82 ? 15.429 0.981 9.873 1.00 94.06 82 ARG A O 1
ATOM 671 N N . VAL A 1 83 ? 13.654 0.789 8.498 1.00 93.94 83 VAL A N 1
ATOM 672 C CA . VAL A 1 83 ? 12.953 -0.275 9.242 1.00 93.94 83 VAL A CA 1
ATOM 673 C C . VAL A 1 83 ? 13.673 -1.619 9.149 1.00 93.94 83 VAL A C 1
ATOM 675 O O . VAL A 1 83 ? 13.641 -2.398 10.090 1.00 93.94 83 VAL A O 1
ATOM 678 N N . THR A 1 84 ? 14.341 -1.889 8.029 1.00 89.56 84 THR A N 1
ATOM 679 C CA . THR A 1 84 ? 15.015 -3.172 7.798 1.00 89.56 84 THR A CA 1
ATOM 680 C C . THR A 1 84 ? 16.509 -3.049 8.069 1.00 89.56 84 THR A C 1
ATOM 682 O O . THR A 1 84 ? 17.029 -3.613 9.017 1.00 89.56 84 THR A O 1
ATOM 685 N N . SER A 1 85 ? 17.232 -2.278 7.256 1.00 86.69 85 SER A N 1
ATOM 686 C CA . SER A 1 85 ? 18.699 -2.301 7.298 1.00 86.69 85 SER A CA 1
ATOM 687 C C . SER A 1 85 ? 19.303 -1.572 8.496 1.00 86.69 85 SER A C 1
ATOM 689 O O . SER A 1 85 ? 20.392 -1.943 8.910 1.00 86.69 85 SER A O 1
ATOM 691 N N . LYS A 1 86 ? 18.674 -0.499 8.995 1.00 84.94 86 LYS A N 1
ATOM 692 C CA . LYS A 1 86 ? 19.238 0.308 10.094 1.00 84.94 86 LYS A CA 1
ATOM 693 C C . LYS A 1 86 ? 18.816 -0.173 11.480 1.00 84.94 86 LYS A C 1
ATOM 695 O O . LYS A 1 86 ? 19.557 0.049 12.425 1.00 84.94 86 LYS A O 1
ATOM 700 N N . MET A 1 87 ? 17.637 -0.784 11.604 1.00 82.25 87 MET A N 1
ATOM 701 C CA . MET A 1 87 ? 17.176 -1.356 12.875 1.00 82.25 87 MET A CA 1
ATOM 702 C C . MET A 1 87 ? 17.875 -2.676 13.207 1.00 82.25 87 MET A C 1
ATOM 704 O O . MET A 1 87 ? 18.077 -2.965 14.380 1.00 82.25 87 MET A O 1
ATOM 708 N N . PHE A 1 88 ? 18.259 -3.457 12.195 1.00 84.56 88 PHE A N 1
ATOM 709 C CA . PHE A 1 88 ? 18.927 -4.741 12.382 1.00 84.56 88 PHE A CA 1
ATOM 710 C C . PHE A 1 88 ? 20.383 -4.644 11.916 1.00 84.56 88 PHE A C 1
ATOM 712 O O . PHE A 1 88 ? 20.646 -4.492 10.721 1.00 84.56 88 PHE A O 1
ATOM 719 N N . SER A 1 89 ? 21.336 -4.734 12.849 1.00 81.00 89 SER A N 1
ATOM 720 C CA . SER A 1 89 ? 22.746 -4.921 12.504 1.00 81.00 89 SER A CA 1
ATOM 721 C C . SER A 1 89 ? 22.950 -6.327 11.937 1.00 81.00 89 SER A C 1
ATOM 723 O O . SER A 1 89 ? 22.328 -7.297 12.375 1.00 81.00 89 SER A O 1
ATOM 725 N N . ARG A 1 90 ? 23.812 -6.456 10.926 1.00 80.62 90 ARG A N 1
ATOM 726 C CA . ARG A 1 90 ? 24.279 -7.776 10.493 1.00 80.62 90 ARG A CA 1
ATOM 727 C C . ARG A 1 90 ? 25.380 -8.181 11.460 1.00 80.62 90 ARG A C 1
ATOM 729 O O . ARG A 1 90 ? 26.445 -7.580 11.427 1.00 80.62 90 ARG A O 1
ATOM 736 N N . VAL A 1 91 ? 25.079 -9.142 12.319 1.00 84.00 91 VAL A N 1
ATOM 737 C CA . VAL A 1 91 ? 26.024 -9.725 13.273 1.00 84.00 91 VAL A CA 1
ATOM 738 C C . VAL A 1 91 ? 26.649 -10.953 12.612 1.00 84.00 91 VAL A C 1
ATOM 740 O O . VAL A 1 91 ? 25.937 -11.724 11.957 1.00 84.00 91 VAL A O 1
ATOM 743 N N . THR A 1 92 ? 27.968 -11.097 12.705 1.00 89.25 92 THR A N 1
ATOM 744 C CA . THR A 1 92 ? 28.671 -12.308 12.246 1.00 89.25 92 THR A CA 1
ATOM 745 C C . THR A 1 92 ? 28.344 -13.500 13.154 1.00 89.25 92 THR A C 1
ATOM 747 O O . THR A 1 92 ? 27.811 -13.316 14.247 1.00 89.25 92 THR A O 1
ATOM 750 N N . GLU A 1 93 ? 28.602 -14.735 12.713 1.00 87.44 93 GLU A N 1
ATOM 751 C CA . GLU A 1 93 ? 28.265 -15.913 13.533 1.00 87.44 93 GLU A CA 1
ATOM 752 C C . GLU A 1 93 ? 29.032 -15.897 14.869 1.00 87.44 93 GLU A C 1
ATOM 754 O O . GLU A 1 93 ? 28.423 -16.080 15.918 1.00 87.44 93 GLU A O 1
ATOM 759 N N . ASP A 1 94 ? 30.314 -15.523 14.853 1.00 89.38 94 ASP A N 1
ATOM 760 C CA . ASP A 1 94 ? 31.162 -15.438 16.053 1.00 89.38 94 ASP A CA 1
ATOM 761 C C . ASP A 1 94 ? 30.658 -14.378 17.059 1.00 89.38 94 ASP A C 1
ATOM 763 O O . ASP A 1 94 ? 30.570 -14.605 18.270 1.00 89.38 94 ASP A O 1
ATOM 767 N N . GLU A 1 95 ? 30.258 -13.200 16.568 1.00 88.62 95 GLU A N 1
ATOM 768 C CA . GLU A 1 95 ? 29.664 -12.143 17.399 1.00 88.62 95 GLU A CA 1
ATOM 769 C C . GLU A 1 95 ? 28.304 -12.572 17.969 1.00 88.62 95 GLU A C 1
ATOM 771 O O . GLU A 1 95 ? 27.954 -12.235 19.101 1.00 88.62 95 GLU A O 1
ATOM 776 N N . ARG A 1 96 ? 27.531 -13.355 17.212 1.00 88.56 96 ARG A N 1
ATOM 777 C CA . ARG A 1 96 ? 26.254 -13.900 17.674 1.00 88.56 96 ARG A CA 1
ATOM 778 C C . ARG A 1 96 ? 26.459 -14.935 18.775 1.00 88.56 96 ARG A C 1
ATOM 780 O O . ARG A 1 96 ? 25.715 -14.925 19.755 1.00 88.56 96 ARG A O 1
ATOM 787 N N . GLU A 1 97 ? 27.444 -15.816 18.624 1.00 91.38 97 GLU A N 1
ATOM 788 C CA . GLU A 1 97 ? 27.803 -16.806 19.639 1.00 91.38 97 GLU A CA 1
ATOM 789 C C . GLU A 1 97 ? 28.285 -16.131 20.925 1.00 91.38 97 GLU A C 1
ATOM 791 O O . GLU A 1 97 ? 27.804 -16.477 22.002 1.00 91.38 97 GLU A O 1
ATOM 796 N N . SER A 1 98 ? 29.146 -15.115 20.827 1.00 91.38 98 SER A N 1
ATOM 797 C CA . SER A 1 98 ? 29.613 -14.362 22.002 1.00 91.38 98 SER A CA 1
ATOM 798 C C . SER A 1 98 ? 28.489 -13.607 22.726 1.00 91.38 98 SER A C 1
ATOM 800 O O . SER A 1 98 ? 28.399 -13.685 23.952 1.00 91.38 98 SER A O 1
ATOM 802 N N . MET A 1 99 ? 27.577 -12.952 21.996 1.00 89.38 99 MET A N 1
ATOM 803 C CA . MET A 1 99 ? 26.384 -12.314 22.574 1.00 89.38 99 MET A CA 1
ATOM 804 C C . MET A 1 99 ? 25.472 -13.338 23.258 1.00 89.38 99 MET A C 1
ATOM 806 O O . MET A 1 99 ? 25.036 -13.113 24.382 1.00 89.38 99 MET A O 1
ATOM 810 N N . ARG A 1 100 ? 25.251 -14.501 22.631 1.00 92.00 100 ARG A N 1
ATOM 811 C CA . ARG A 1 100 ? 24.466 -15.597 23.216 1.00 92.00 100 ARG A CA 1
ATOM 812 C C . ARG A 1 100 ? 25.113 -16.154 24.484 1.00 92.00 100 ARG A C 1
ATOM 814 O O . ARG A 1 100 ? 24.410 -16.447 25.443 1.00 92.00 100 ARG A O 1
ATOM 821 N N . MET A 1 101 ? 26.434 -16.322 24.496 1.00 90.31 101 MET A N 1
ATOM 822 C CA . MET A 1 101 ? 27.167 -16.764 25.686 1.00 90.31 101 MET A CA 1
ATOM 823 C C . MET A 1 101 ? 27.042 -15.745 26.820 1.00 90.31 101 MET A C 1
ATOM 825 O O . MET A 1 101 ? 26.821 -16.142 27.961 1.00 90.31 101 MET A O 1
ATOM 829 N N . LYS A 1 102 ? 27.100 -14.446 26.499 1.00 90.94 102 LYS A N 1
ATOM 830 C CA . LYS A 1 102 ? 26.888 -13.361 27.459 1.00 90.94 102 LYS A CA 1
ATOM 831 C C . LYS A 1 102 ? 25.473 -13.387 28.044 1.00 90.94 102 LYS A C 1
ATOM 833 O O . LYS A 1 102 ? 25.343 -13.446 29.260 1.00 90.94 102 LYS A O 1
ATOM 838 N N . GLU A 1 103 ? 24.440 -13.461 27.206 1.00 92.25 103 GLU A N 1
ATOM 839 C CA . GLU A 1 103 ? 23.036 -13.593 27.637 1.00 92.25 103 GLU A CA 1
ATOM 840 C C . GLU A 1 103 ? 22.810 -14.831 28.525 1.00 92.25 103 GLU A C 1
ATOM 842 O O . GLU A 1 103 ? 22.085 -14.765 29.510 1.00 92.25 103 GLU A O 1
ATOM 847 N N . MET A 1 104 ? 23.457 -15.962 28.216 1.00 88.25 104 MET A N 1
ATOM 848 C CA . MET A 1 104 ? 23.370 -17.188 29.027 1.00 88.25 104 MET A CA 1
ATOM 849 C C . MET A 1 104 ? 24.126 -17.086 30.360 1.00 88.25 104 MET A C 1
ATOM 851 O O . MET A 1 104 ? 23.825 -17.838 31.285 1.00 88.25 104 MET A O 1
ATOM 855 N N . SER A 1 105 ? 25.120 -16.199 30.449 1.00 87.75 105 SER A N 1
ATOM 856 C CA . SER A 1 105 ? 25.864 -15.921 31.683 1.00 87.75 105 SER A CA 1
ATOM 857 C C . SER A 1 105 ? 25.206 -14.851 32.563 1.00 87.75 105 SER A C 1
ATOM 859 O O . SER A 1 105 ? 25.527 -14.759 33.746 1.00 87.75 105 SER A O 1
ATOM 861 N N . GLU A 1 106 ? 24.265 -14.067 32.026 1.00 86.25 106 GLU A N 1
ATOM 862 C CA . GLU A 1 106 ? 23.512 -13.077 32.798 1.00 86.25 106 GLU A CA 1
ATOM 863 C C . GLU A 1 106 ? 22.664 -13.776 33.876 1.00 86.25 106 GLU A C 1
ATOM 865 O O . GLU A 1 106 ? 21.823 -14.627 33.592 1.00 86.25 106 GLU A O 1
ATOM 870 N N . GLY A 1 107 ? 22.898 -13.422 35.143 1.00 80.88 107 GLY A N 1
ATOM 871 C CA . GLY A 1 107 ? 22.236 -14.036 36.301 1.00 80.88 107 GLY A CA 1
ATOM 872 C C . GLY A 1 107 ? 23.060 -15.116 37.007 1.00 80.88 107 GLY A C 1
ATOM 873 O O . GLY A 1 107 ? 22.679 -15.541 38.098 1.00 80.88 107 GLY A O 1
ATOM 874 N N . LEU A 1 108 ? 24.208 -15.513 36.450 1.00 81.62 108 LEU A N 1
ATOM 875 C CA . LEU A 1 108 ? 25.233 -16.214 37.217 1.00 81.62 108 LEU A CA 1
ATOM 876 C C . LEU A 1 108 ? 26.065 -15.158 37.967 1.00 81.62 108 LEU A C 1
ATOM 878 O O . LEU A 1 108 ? 26.547 -14.224 37.324 1.00 81.62 108 LEU A O 1
ATOM 882 N N . PRO A 1 109 ? 26.222 -15.245 39.302 1.00 71.94 109 PRO A N 1
ATOM 883 C CA . PRO A 1 109 ? 27.093 -14.326 40.018 1.00 71.94 109 PRO A CA 1
ATOM 884 C C . PRO A 1 109 ? 28.509 -14.484 39.465 1.00 71.94 109 PRO A C 1
ATOM 886 O O . PRO A 1 109 ? 29.099 -15.565 39.529 1.00 71.94 109 PRO A O 1
ATOM 889 N N . GLU A 1 110 ? 29.025 -13.408 38.878 1.00 64.50 110 GLU A N 1
ATOM 890 C CA . GLU A 1 110 ? 30.413 -13.326 38.449 1.00 64.50 110 GLU A CA 1
ATOM 891 C C . GLU A 1 110 ? 31.261 -13.563 39.702 1.00 64.50 110 GLU A C 1
ATOM 893 O O . GLU A 1 110 ? 31.061 -12.902 40.723 1.00 64.50 110 GLU A O 1
ATOM 898 N N . ALA A 1 111 ? 32.109 -14.593 39.680 1.00 62.41 111 ALA A N 1
ATOM 899 C CA . ALA A 1 111 ? 32.892 -15.022 40.835 1.00 62.41 111 ALA A CA 1
ATOM 900 C C . ALA A 1 111 ? 34.044 -14.036 41.108 1.00 62.41 111 ALA A C 1
ATOM 902 O O . ALA A 1 111 ? 35.217 -14.384 41.030 1.00 62.41 111 ALA A O 1
ATOM 903 N N . GLU A 1 112 ? 33.691 -12.798 41.427 1.00 56.56 112 GLU A N 1
ATOM 904 C CA . GLU A 1 112 ? 34.557 -11.727 41.896 1.00 56.56 112 GLU A CA 1
ATOM 905 C C . GLU A 1 112 ? 34.110 -11.385 43.326 1.00 56.56 112 GLU A C 1
ATOM 907 O O . GLU A 1 112 ? 33.148 -10.658 43.547 1.00 56.56 112 GLU A O 1
ATOM 912 N N . GLY A 1 113 ? 34.807 -11.971 44.304 1.00 50.72 113 GLY A N 1
ATOM 913 C CA . GLY A 1 113 ? 34.962 -11.418 45.653 1.00 50.72 113 GLY A CA 1
ATOM 914 C C . GLY A 1 113 ? 33.718 -11.277 46.540 1.00 50.72 113 GLY A C 1
ATOM 915 O O . GLY A 1 113 ? 33.140 -10.206 46.619 1.00 50.72 113 GLY A O 1
ATOM 916 N N . ASP A 1 114 ? 33.439 -12.340 47.301 1.00 50.44 114 ASP A N 1
ATOM 917 C CA . ASP A 1 114 ? 33.051 -12.395 48.726 1.00 50.44 114 ASP A CA 1
ATOM 918 C C . ASP A 1 114 ? 32.145 -11.304 49.366 1.00 50.44 114 ASP A C 1
ATOM 920 O O . ASP A 1 114 ? 32.344 -10.097 49.238 1.00 50.44 114 ASP A O 1
ATOM 924 N N . LYS A 1 115 ? 31.299 -11.789 50.291 1.00 46.91 115 LYS A N 1
ATOM 925 C CA . LYS A 1 115 ? 30.414 -11.092 51.251 1.00 46.91 115 LYS A CA 1
ATOM 926 C C . LYS A 1 115 ? 29.008 -10.771 50.743 1.00 46.91 115 LYS A C 1
ATOM 928 O O . LYS A 1 115 ? 28.727 -9.673 50.282 1.00 46.91 115 LYS A O 1
ATOM 933 N N . THR A 1 116 ? 28.043 -11.613 51.102 1.00 38.12 116 THR A N 1
ATOM 934 C CA . THR A 1 116 ? 27.235 -11.352 52.309 1.00 38.12 116 THR A CA 1
ATOM 935 C C . THR A 1 116 ? 26.337 -12.536 52.647 1.00 38.12 116 THR A C 1
ATOM 937 O O . THR A 1 116 ? 25.641 -13.097 51.810 1.00 38.12 116 THR A O 1
ATOM 940 N N . LYS A 1 117 ? 26.386 -12.899 53.928 1.00 49.88 117 LYS A N 1
ATOM 941 C CA . LYS A 1 117 ? 25.477 -13.813 54.609 1.00 49.88 117 LYS A CA 1
ATOM 942 C C . LYS A 1 117 ? 24.046 -13.285 54.501 1.00 49.88 117 LYS A C 1
ATOM 944 O O . LYS A 1 117 ? 23.817 -12.122 54.830 1.00 49.88 117 LYS A O 1
ATOM 949 N N . GLN A 1 118 ? 23.102 -14.148 54.153 1.00 38.03 118 GLN A N 1
ATOM 950 C CA . GLN A 1 118 ? 21.707 -13.990 54.553 1.00 38.03 118 GLN A CA 1
ATOM 951 C C . GLN A 1 118 ? 21.241 -15.310 55.155 1.00 38.03 118 GLN A C 1
ATOM 953 O O . GLN A 1 118 ? 20.953 -16.270 54.447 1.00 38.03 118 GLN A O 1
ATOM 958 N N . ASP A 1 119 ? 21.235 -15.328 56.489 1.00 47.25 119 ASP A N 1
ATOM 959 C CA . ASP A 1 119 ? 20.311 -16.136 57.274 1.00 47.25 119 ASP A CA 1
ATOM 960 C C . ASP A 1 119 ? 18.889 -15.790 56.830 1.00 47.25 119 ASP A C 1
ATOM 962 O O . ASP A 1 119 ? 18.466 -14.636 56.930 1.00 47.25 119 ASP A O 1
ATOM 966 N N . VAL A 1 120 ? 18.159 -16.797 56.365 1.00 43.25 120 VAL A N 1
ATOM 967 C CA . VAL A 1 120 ? 16.698 -16.806 56.370 1.00 43.25 120 VAL A CA 1
ATOM 968 C C . VAL A 1 120 ? 16.293 -18.169 56.915 1.00 43.25 120 VAL A C 1
ATOM 970 O O . VAL A 1 120 ? 15.986 -19.100 56.177 1.00 43.25 120 VAL A O 1
ATOM 973 N N . GLU A 1 121 ? 16.378 -18.299 58.234 1.00 50.09 121 GLU A N 1
ATOM 974 C CA . GLU A 1 121 ? 15.584 -19.269 58.975 1.00 50.09 121 GLU A CA 1
ATOM 975 C C . GLU A 1 121 ? 14.253 -18.571 59.269 1.00 50.09 121 GLU A C 1
ATOM 977 O O . GLU A 1 121 ? 14.147 -17.774 60.201 1.00 50.09 121 GLU A O 1
ATOM 982 N N . ASP A 1 122 ? 13.264 -18.786 58.402 1.00 37.09 122 ASP A N 1
ATOM 983 C CA . ASP A 1 122 ? 11.901 -18.322 58.630 1.00 37.09 122 ASP A CA 1
ATOM 984 C C . ASP A 1 122 ? 10.930 -19.491 58.485 1.00 37.09 122 ASP A C 1
ATOM 986 O O . ASP A 1 122 ? 10.939 -20.213 57.490 1.00 37.09 122 ASP A O 1
ATOM 990 N N . GLY A 1 123 ? 10.106 -19.633 59.520 1.00 39.53 123 GLY A N 1
ATOM 991 C CA . GLY A 1 123 ? 8.787 -20.241 59.462 1.00 39.53 123 GLY A CA 1
ATOM 992 C C . GLY A 1 123 ? 8.729 -21.732 59.172 1.00 39.53 123 GLY A C 1
ATOM 993 O O . GLY A 1 123 ? 8.735 -22.157 58.025 1.00 39.53 123 GLY A O 1
ATOM 994 N N . SER A 1 124 ? 8.492 -22.520 60.223 1.00 39.50 124 SER A N 1
ATOM 995 C CA . SER A 1 124 ? 7.967 -23.879 60.114 1.00 39.50 124 SER A CA 1
ATOM 996 C C . SER A 1 124 ? 6.846 -23.963 59.067 1.00 39.50 124 SER A C 1
ATOM 998 O O . SER A 1 124 ? 5.754 -23.422 59.274 1.00 39.50 124 SER A O 1
ATOM 1000 N N . GLU A 1 125 ? 7.099 -24.687 57.981 1.00 41.00 125 GLU A N 1
ATOM 1001 C CA . GLU A 1 125 ? 6.071 -25.205 57.086 1.00 41.00 125 GLU A CA 1
ATOM 1002 C C . GLU A 1 125 ? 5.226 -26.211 57.869 1.00 41.00 125 GLU A C 1
ATOM 1004 O O . GLU A 1 125 ? 5.487 -27.411 57.907 1.00 41.00 125 GLU A O 1
ATOM 1009 N N . ASN A 1 126 ? 4.199 -25.706 58.542 1.00 40.56 126 ASN A N 1
ATOM 1010 C CA . ASN A 1 126 ? 3.068 -26.521 58.932 1.00 40.56 126 ASN A CA 1
ATOM 1011 C C . ASN A 1 126 ? 2.047 -26.402 57.800 1.00 40.56 126 ASN A C 1
ATOM 1013 O O . ASN A 1 126 ? 1.050 -25.688 57.914 1.00 40.56 126 ASN A O 1
ATOM 1017 N N . ASP A 1 127 ? 2.337 -27.069 56.680 1.00 43.78 127 ASP A N 1
ATOM 1018 C CA . ASP A 1 127 ? 1.387 -27.255 55.584 1.00 43.78 127 ASP A CA 1
ATOM 1019 C C . ASP A 1 127 ? 0.343 -28.293 56.019 1.00 43.78 127 ASP A C 1
ATOM 1021 O O . ASP A 1 127 ? 0.302 -29.448 55.602 1.00 43.78 127 ASP A O 1
ATOM 1025 N N . SER A 1 128 ? -0.476 -27.885 56.985 1.00 48.38 128 SER A N 1
ATOM 1026 C CA . SER A 1 128 ? -1.730 -28.548 57.278 1.00 48.38 128 SER A CA 1
ATOM 1027 C C . SER A 1 128 ? -2.765 -27.940 56.346 1.00 48.38 128 SER A C 1
ATOM 1029 O O . SER A 1 128 ? -3.304 -26.868 56.634 1.00 48.38 128 SER A O 1
ATOM 1031 N N . GLU A 1 129 ? -3.083 -28.642 55.255 1.00 56.53 129 GLU A N 1
ATOM 1032 C CA . GLU A 1 129 ? -4.334 -28.468 54.515 1.00 56.53 129 GLU A CA 1
ATOM 1033 C C . GLU A 1 129 ? -5.515 -28.619 55.492 1.00 56.53 129 GLU A C 1
ATOM 1035 O O . GLU A 1 129 ? -6.138 -29.673 55.631 1.00 56.53 129 GLU A O 1
ATOM 1040 N N . CYS A 1 130 ? -5.860 -27.546 56.199 1.00 48.75 130 CYS A N 1
ATOM 1041 C CA . CYS A 1 130 ? -7.056 -27.475 57.019 1.00 48.75 130 CYS A CA 1
ATOM 1042 C C . CYS A 1 130 ? -8.252 -27.284 56.086 1.00 48.75 130 CYS A C 1
ATOM 1044 O O . CYS A 1 130 ? -8.842 -26.206 55.994 1.00 48.75 130 CYS A O 1
ATOM 1046 N N . ARG A 1 131 ? -8.647 -28.352 55.386 1.00 56.59 131 ARG A N 1
ATOM 1047 C CA . ARG A 1 131 ? -10.010 -28.449 54.865 1.00 56.59 131 ARG A CA 1
ATOM 1048 C C . ARG A 1 131 ? -10.915 -28.519 56.084 1.00 56.59 131 ARG A C 1
ATOM 1050 O O . ARG A 1 131 ? -11.034 -29.567 56.708 1.00 56.59 131 ARG A O 1
ATOM 1057 N N . ALA A 1 132 ? -11.514 -27.392 56.457 1.00 58.91 132 ALA A N 1
ATOM 1058 C CA . ALA A 1 132 ? -12.509 -27.352 57.517 1.00 58.91 132 ALA A CA 1
ATOM 1059 C C . ALA A 1 132 ? -13.682 -28.268 57.124 1.00 58.91 132 ALA A C 1
ATOM 1061 O O . ALA A 1 132 ? -14.568 -27.881 56.360 1.00 58.91 132 ALA A O 1
ATOM 1062 N N . ILE A 1 133 ? -13.663 -29.509 57.616 1.00 64.88 133 ILE A N 1
ATOM 1063 C CA . ILE A 1 133 ? -14.783 -30.443 57.522 1.00 64.88 133 ILE A CA 1
ATOM 1064 C C . ILE A 1 133 ? -15.864 -29.855 58.424 1.00 64.88 133 ILE A C 1
ATOM 1066 O O . ILE A 1 133 ? -15.803 -29.965 59.648 1.00 64.88 133 ILE A O 1
ATOM 1070 N N . ASN A 1 134 ? -16.811 -29.139 57.819 1.00 72.75 134 ASN A N 1
ATOM 1071 C CA . ASN A 1 134 ? -17.928 -28.552 58.544 1.00 72.75 134 ASN A CA 1
ATOM 1072 C C . ASN A 1 134 ? -18.667 -29.688 59.280 1.00 72.75 134 ASN A C 1
ATOM 1074 O O . ASN A 1 134 ? -19.011 -30.684 58.632 1.00 72.75 134 ASN A O 1
ATOM 1078 N N . PRO A 1 135 ? -18.885 -29.595 60.603 1.00 76.06 135 PRO A N 1
ATOM 1079 C CA . PRO A 1 135 ? -19.511 -30.671 61.359 1.00 76.06 135 PRO A CA 1
ATOM 1080 C C . PRO A 1 135 ? -20.902 -31.026 60.796 1.00 76.06 135 PRO A C 1
ATOM 1082 O O . PRO A 1 135 ? -21.573 -30.153 60.231 1.00 76.06 135 PRO A O 1
ATOM 1085 N N . PRO A 1 136 ? -21.359 -32.287 60.951 1.00 74.31 136 PRO A N 1
ATOM 1086 C CA . PRO A 1 136 ? -22.660 -32.739 60.463 1.00 74.31 136 PRO A CA 1
ATOM 1087 C C . PRO A 1 136 ? -23.780 -31.799 60.922 1.00 74.31 136 PRO A C 1
ATOM 1089 O O . PRO A 1 136 ? -23.936 -31.532 62.114 1.00 74.31 136 PRO A O 1
ATOM 1092 N N . ALA A 1 137 ? -24.551 -31.260 59.975 1.00 71.94 137 ALA A N 1
A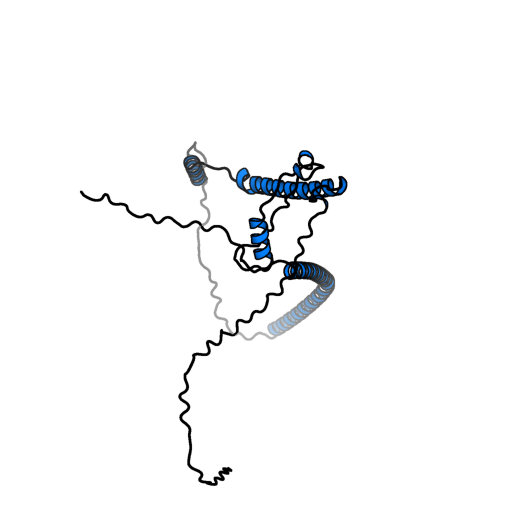TOM 1093 C CA . ALA A 1 137 ? -25.571 -30.262 60.275 1.00 71.94 137 ALA A CA 1
ATOM 1094 C C . ALA A 1 137 ? -26.737 -30.881 61.067 1.00 71.94 137 ALA A C 1
ATOM 1096 O O . ALA A 1 137 ? -27.586 -31.579 60.514 1.00 71.94 137 ALA A O 1
ATOM 1097 N N . GLU A 1 138 ? -26.816 -30.590 62.365 1.00 72.81 138 GLU A N 1
ATOM 1098 C CA . GLU A 1 138 ? -27.951 -31.000 63.193 1.00 72.81 138 GLU A CA 1
ATOM 1099 C C . GLU A 1 138 ? -29.223 -30.207 62.835 1.00 72.81 138 GLU A C 1
ATOM 1101 O O . GLU A 1 138 ? -29.269 -28.974 62.922 1.00 72.81 138 GLU A O 1
ATOM 1106 N N . ASN A 1 139 ? -30.309 -30.909 62.494 1.00 73.12 139 ASN A N 1
ATOM 1107 C CA . ASN A 1 139 ? -31.600 -30.298 62.160 1.00 73.12 139 ASN A CA 1
ATOM 1108 C C . ASN A 1 139 ? -32.384 -29.898 63.427 1.00 73.12 139 ASN A C 1
ATOM 1110 O O . ASN A 1 139 ? -33.363 -30.535 63.822 1.00 73.12 139 ASN A O 1
ATOM 1114 N N . ARG A 1 140 ? -31.938 -28.835 64.107 1.00 78.31 140 ARG A N 1
ATOM 1115 C CA . ARG A 1 140 ? -32.601 -28.308 65.314 1.00 78.31 140 ARG A CA 1
ATOM 1116 C C . ARG A 1 140 ? -33.677 -27.285 64.938 1.00 78.31 140 ARG A C 1
ATOM 1118 O O . ARG A 1 140 ? -33.405 -26.285 64.269 1.00 78.31 140 ARG A O 1
ATOM 1125 N N . LYS A 1 141 ? -34.912 -27.486 65.421 1.00 81.38 141 LYS A N 1
ATOM 1126 C CA . LYS A 1 141 ? -36.029 -26.548 65.194 1.00 81.38 141 LYS A CA 1
ATOM 1127 C C . LYS A 1 141 ? -35.701 -25.169 65.784 1.00 81.38 141 LYS A C 1
ATOM 1129 O O . LYS A 1 141 ? -35.304 -25.039 66.941 1.00 81.38 141 LYS A O 1
ATOM 1134 N N . LYS A 1 142 ? -35.880 -24.111 64.988 1.00 81.62 142 LYS A N 1
ATOM 1135 C CA . LYS A 1 142 ? -35.621 -22.725 65.416 1.00 81.62 142 LYS A CA 1
ATOM 1136 C C . LYS A 1 142 ? -36.654 -22.287 66.461 1.00 81.62 142 LYS A C 1
ATOM 1138 O O . LYS A 1 142 ? -37.852 -22.471 66.266 1.00 81.62 142 LYS A O 1
ATOM 1143 N N . THR A 1 143 ? -36.203 -21.634 67.532 1.00 89.38 143 THR A N 1
ATOM 1144 C CA . THR A 1 143 ? -37.096 -21.012 68.523 1.00 89.38 143 THR A CA 1
ATOM 1145 C C . THR A 1 143 ? -37.862 -19.826 67.922 1.00 89.38 143 THR A C 1
ATOM 1147 O O . THR A 1 143 ? -37.392 -19.179 66.982 1.00 89.38 143 THR A O 1
ATOM 1150 N N . LEU A 1 144 ? -39.032 -19.489 68.481 1.00 87.19 144 LEU A N 1
ATOM 1151 C CA . LEU A 1 144 ? -39.885 -18.391 67.989 1.00 87.19 144 LEU A CA 1
ATOM 1152 C C . LEU A 1 144 ? -39.140 -17.046 67.894 1.00 87.19 144 LEU A C 1
ATOM 1154 O O . LEU A 1 144 ? -39.264 -16.346 66.889 1.00 87.19 144 LEU A O 1
ATOM 1158 N N . LYS A 1 145 ? -38.292 -16.724 68.885 1.00 88.50 145 LYS A N 1
ATOM 1159 C CA . LYS A 1 145 ? -37.427 -15.527 68.874 1.00 88.50 145 LYS A CA 1
ATOM 1160 C C . LYS A 1 145 ? -36.437 -15.537 67.698 1.00 88.50 145 LYS A C 1
ATOM 1162 O O . LYS A 1 145 ? -36.307 -14.529 67.005 1.00 88.50 145 LYS A O 1
ATOM 1167 N N . LYS A 1 146 ? -35.793 -16.682 67.420 1.00 88.00 146 LYS A N 1
ATOM 1168 C CA . LYS A 1 146 ? -34.884 -16.852 66.269 1.00 88.00 146 LYS A CA 1
ATOM 1169 C C . LYS A 1 146 ? -35.629 -16.711 64.934 1.00 88.00 146 LYS A C 1
ATOM 1171 O O . LYS A 1 146 ? -35.106 -16.080 64.021 1.00 88.00 146 LYS A O 1
ATOM 1176 N N . ARG A 1 147 ? -36.863 -17.225 64.830 1.00 88.88 147 ARG A N 1
ATOM 1177 C CA . ARG A 1 147 ? -37.715 -17.083 63.632 1.00 88.88 147 ARG A CA 1
ATOM 1178 C C . ARG A 1 147 ? -38.136 -15.628 63.382 1.00 88.88 147 ARG A C 1
ATOM 1180 O O . ARG A 1 147 ? -38.069 -15.178 62.243 1.00 88.88 147 ARG A O 1
ATOM 1187 N N . ARG A 1 148 ? -38.504 -14.881 64.433 1.00 92.44 148 ARG A N 1
ATOM 1188 C CA . ARG A 1 148 ? -38.833 -13.444 64.343 1.00 92.44 148 ARG A CA 1
ATOM 1189 C C . ARG A 1 148 ? -37.628 -12.609 63.893 1.00 92.44 148 ARG A C 1
ATOM 1191 O O . ARG A 1 148 ? -37.760 -11.850 62.939 1.00 92.44 148 ARG A O 1
ATOM 1198 N N . LYS A 1 149 ? -36.454 -12.812 64.508 1.00 93.94 149 LYS A N 1
ATOM 1199 C CA . LYS A 1 149 ? -35.206 -12.108 64.148 1.00 93.94 149 LYS A CA 1
ATOM 1200 C C . LYS A 1 149 ? -34.777 -12.383 62.701 1.00 93.94 149 LYS A C 1
ATOM 1202 O O . LYS A 1 149 ? -34.312 -11.480 62.018 1.00 93.94 149 LYS A O 1
ATOM 1207 N N . LEU A 1 150 ? -34.963 -13.617 62.225 1.00 92.69 150 LEU A N 1
ATOM 1208 C CA . LEU A 1 150 ? -34.667 -13.997 60.841 1.00 92.69 150 LEU A CA 1
ATOM 1209 C C . LEU A 1 150 ? -35.614 -13.307 59.849 1.00 92.69 150 LEU A C 1
ATOM 1211 O O . LEU A 1 150 ? -35.144 -12.766 58.855 1.00 92.69 150 LEU A O 1
ATOM 1215 N N . LYS A 1 151 ? -36.921 -13.262 60.143 1.00 93.44 151 LYS A N 1
ATOM 1216 C CA . LYS A 1 151 ? -37.907 -12.557 59.306 1.00 93.44 151 LYS A CA 1
ATOM 1217 C C . LYS A 1 151 ? -37.612 -11.054 59.218 1.00 93.44 151 LYS A C 1
ATOM 1219 O O . LYS A 1 151 ? -37.697 -10.473 58.144 1.00 93.44 151 LYS A O 1
ATOM 1224 N N . GLU A 1 152 ? -37.227 -10.436 60.332 1.00 94.38 152 GLU A N 1
ATOM 1225 C CA . GLU A 1 152 ? -36.827 -9.025 60.369 1.00 94.38 152 GLU A CA 1
ATOM 1226 C C . GLU A 1 152 ? -35.535 -8.765 59.576 1.00 94.38 152 GLU A C 1
ATOM 1228 O O . GLU A 1 152 ? -35.444 -7.784 58.843 1.00 94.38 152 GLU A O 1
ATOM 1233 N N . ALA A 1 153 ? -34.548 -9.664 59.670 1.00 95.19 153 ALA A N 1
ATOM 1234 C CA . ALA A 1 153 ? -33.322 -9.578 58.880 1.00 95.19 153 ALA A CA 1
ATOM 1235 C C . ALA A 1 153 ? -33.593 -9.714 57.371 1.00 95.19 153 ALA A C 1
ATOM 1237 O O . ALA A 1 153 ? -33.054 -8.927 56.598 1.00 95.19 153 ALA A O 1
ATOM 1238 N N . GLN A 1 154 ? -34.466 -10.644 56.970 1.00 94.94 154 GLN A N 1
ATOM 1239 C CA . GLN A 1 154 ? -34.895 -10.803 55.575 1.00 94.94 154 GLN A CA 1
ATOM 1240 C C . GLN A 1 154 ? -35.596 -9.551 55.048 1.00 94.94 154 GLN A C 1
ATOM 1242 O O . GLN A 1 154 ? -35.277 -9.089 53.958 1.00 94.94 154 GLN A O 1
ATOM 1247 N N . LEU A 1 155 ? -36.506 -8.965 55.831 1.00 95.50 155 LEU A N 1
ATOM 1248 C CA . LEU A 1 155 ? -37.191 -7.732 55.442 1.00 95.50 155 LEU A CA 1
ATOM 1249 C C . LEU A 1 155 ? -36.202 -6.566 55.283 1.00 95.50 155 LEU A C 1
ATOM 1251 O O . LEU A 1 155 ? -36.265 -5.820 54.310 1.00 95.50 155 LEU A O 1
ATOM 1255 N N . ARG A 1 156 ? -35.240 -6.440 56.205 1.00 94.06 156 ARG A N 1
ATOM 1256 C CA . ARG A 1 156 ? -34.182 -5.420 56.131 1.00 94.06 156 ARG A CA 1
ATOM 1257 C C . ARG A 1 156 ? -33.287 -5.611 54.904 1.00 94.06 156 ARG A C 1
ATOM 1259 O O . ARG A 1 156 ? -32.858 -4.637 54.290 1.00 94.06 156 ARG A O 1
ATOM 1266 N N . GLU A 1 157 ? -32.991 -6.855 54.546 1.00 95.62 157 GLU A N 1
ATOM 1267 C CA . GLU A 1 157 ? -32.222 -7.183 53.348 1.00 95.62 157 GLU A CA 1
ATOM 1268 C C . GLU A 1 157 ? -32.996 -6.868 52.063 1.00 95.62 157 GLU A C 1
ATOM 1270 O O . GLU A 1 157 ? -32.420 -6.286 51.146 1.00 95.62 157 GLU A O 1
ATOM 1275 N N . GLN A 1 158 ? -34.299 -7.162 52.019 1.00 95.94 158 GLN A N 1
ATOM 1276 C CA . GLN A 1 158 ? -35.179 -6.787 50.906 1.00 95.94 158 GLN A CA 1
ATOM 1277 C C . GLN A 1 158 ? -35.184 -5.271 50.693 1.00 95.94 158 GLN A C 1
ATOM 1279 O O . GLN A 1 158 ? -34.828 -4.818 49.609 1.00 95.94 158 GLN A O 1
ATOM 1284 N N . GLN A 1 159 ? -35.413 -4.486 51.750 1.00 96.00 159 GLN A N 1
ATOM 1285 C CA . GLN A 1 159 ? -35.359 -3.017 51.691 1.00 96.00 159 GLN A CA 1
ATOM 1286 C C . GLN A 1 159 ? -33.980 -2.495 51.242 1.00 96.00 159 GLN A C 1
ATOM 1288 O O . GLN A 1 159 ? -33.857 -1.534 50.474 1.00 96.00 159 GLN A O 1
ATOM 1293 N N . ARG A 1 160 ? -32.895 -3.144 51.686 1.00 95.88 160 ARG A N 1
ATOM 1294 C CA . ARG A 1 160 ? -31.534 -2.807 51.240 1.00 95.88 160 ARG A CA 1
ATOM 1295 C C . ARG A 1 160 ? -31.332 -3.115 49.755 1.00 95.88 160 ARG A C 1
ATOM 1297 O O . ARG A 1 160 ? -30.651 -2.360 49.064 1.00 95.88 160 ARG A O 1
ATOM 1304 N N . ASN A 1 161 ? -31.879 -4.218 49.264 1.00 96.31 161 ASN A N 1
ATOM 1305 C CA . ASN A 1 161 ? -31.773 -4.603 47.861 1.00 96.31 161 ASN A CA 1
ATOM 1306 C C . ASN A 1 161 ? -32.632 -3.703 46.967 1.00 96.31 161 ASN A C 1
ATOM 1308 O O . ASN A 1 161 ? -32.158 -3.288 45.910 1.00 96.31 161 ASN A O 1
ATOM 1312 N N . GLU A 1 162 ? -33.824 -3.322 47.420 1.00 96.94 162 GLU A N 1
ATOM 1313 C CA . GLU A 1 162 ? -34.705 -2.357 46.756 1.00 96.94 162 GLU A CA 1
ATOM 1314 C C . GLU A 1 162 ? -34.018 -0.995 46.622 1.00 96.94 162 GLU A C 1
ATOM 1316 O O . GLU A 1 162 ? -33.794 -0.538 45.501 1.00 96.94 162 GLU A O 1
ATOM 1321 N N . SER A 1 163 ? -33.523 -0.425 47.725 1.00 96.00 163 SER A N 1
ATOM 1322 C CA . SER A 1 163 ? -32.783 0.847 47.695 1.00 96.00 163 SER A CA 1
ATOM 1323 C C . SER A 1 163 ? -31.499 0.785 46.856 1.00 96.00 163 SER A C 1
ATOM 1325 O O . SER A 1 163 ? -31.133 1.751 46.184 1.00 96.00 163 SER A O 1
ATOM 1327 N N . ARG A 1 164 ? -30.799 -0.359 46.832 1.00 97.00 164 ARG A N 1
ATOM 1328 C CA . ARG A 1 164 ? -29.676 -0.587 45.904 1.00 97.00 164 ARG A CA 1
ATOM 1329 C C . ARG A 1 164 ? -30.138 -0.601 44.449 1.00 97.00 164 ARG A C 1
ATOM 1331 O O . ARG A 1 164 ? -29.444 -0.043 43.603 1.00 97.00 164 ARG A O 1
ATOM 1338 N N . SER A 1 165 ? -31.269 -1.237 44.152 1.00 96.81 165 SER A N 1
ATOM 1339 C CA . SER A 1 165 ? -31.830 -1.289 42.800 1.00 96.81 165 SER A CA 1
ATOM 1340 C C . SER A 1 165 ? -32.248 0.100 42.312 1.00 96.81 165 SER A C 1
ATOM 1342 O O . SER A 1 165 ? -31.950 0.457 41.178 1.00 96.81 165 SER A O 1
ATOM 1344 N N . GLU A 1 166 ? -32.839 0.924 43.177 1.00 96.56 166 GLU A N 1
ATOM 1345 C CA . GLU A 1 166 ? -33.222 2.307 42.871 1.00 96.56 166 GLU A CA 1
ATOM 1346 C C . GLU A 1 166 ? -31.999 3.179 42.583 1.00 96.56 166 GLU A C 1
ATOM 1348 O O . GLU A 1 166 ? -31.956 3.874 41.568 1.00 96.56 166 GLU A O 1
ATOM 1353 N N . LYS A 1 167 ? -30.950 3.068 43.408 1.00 96.31 167 LYS A N 1
ATOM 1354 C CA . LYS A 1 167 ? -29.671 3.757 43.166 1.00 96.31 167 LYS A CA 1
ATOM 1355 C C . LYS A 1 167 ? -29.028 3.338 41.842 1.00 96.31 167 LYS A C 1
ATOM 1357 O O . LYS A 1 167 ? -28.491 4.189 41.136 1.00 96.31 167 LYS A O 1
ATOM 1362 N N . LYS A 1 168 ? -29.104 2.051 41.482 1.00 96.75 168 LYS A N 1
ATOM 1363 C CA . LYS A 1 168 ? -28.635 1.560 40.175 1.00 96.75 168 LYS A CA 1
ATOM 1364 C C . LYS A 1 168 ? -29.431 2.172 39.025 1.00 96.75 168 LYS A C 1
ATOM 1366 O O . LYS A 1 168 ? -28.806 2.703 38.121 1.00 96.75 168 LYS A O 1
ATOM 1371 N N . LYS A 1 169 ? -30.767 2.207 39.104 1.00 96.44 169 LYS A N 1
ATOM 1372 C CA . LYS A 1 169 ? -31.617 2.844 38.077 1.00 96.44 169 LYS A CA 1
ATOM 1373 C C . LYS A 1 169 ? -31.209 4.299 37.829 1.00 96.44 169 LYS A C 1
ATOM 1375 O O . LYS A 1 169 ? -31.082 4.710 36.683 1.00 96.44 169 LYS A O 1
ATOM 1380 N N . ILE A 1 170 ? -30.947 5.061 38.893 1.00 96.00 170 ILE A N 1
ATOM 1381 C CA . ILE A 1 170 ? -30.477 6.452 38.789 1.00 96.00 170 ILE A CA 1
ATOM 1382 C C . ILE A 1 170 ? -29.108 6.519 38.095 1.00 96.00 170 ILE A C 1
ATOM 1384 O O . ILE A 1 170 ? -28.922 7.307 37.170 1.00 96.00 170 IL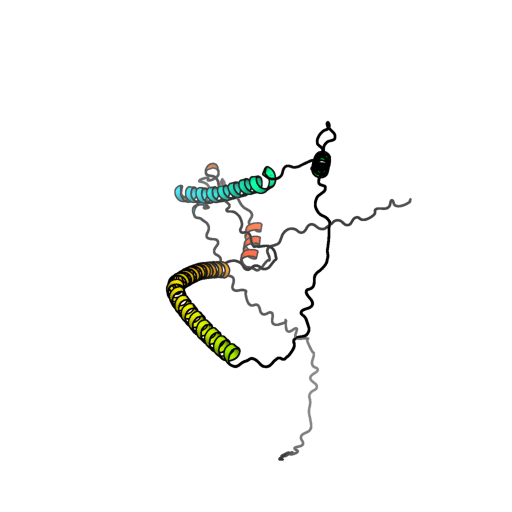E A O 1
ATOM 1388 N N . SER A 1 171 ? -28.159 5.666 38.493 1.00 96.12 171 SER A N 1
ATOM 1389 C CA . SER A 1 171 ? -26.850 5.560 37.831 1.00 96.12 171 SER A CA 1
ATOM 1390 C C . SER A 1 171 ? -26.975 5.193 36.348 1.00 96.12 171 SER A C 1
ATOM 1392 O O . SER A 1 171 ? -26.259 5.745 35.512 1.00 96.12 171 SER A O 1
ATOM 1394 N N . ASP A 1 172 ? -27.880 4.277 36.011 1.00 95.88 172 ASP A N 1
ATOM 1395 C CA . ASP A 1 172 ? -28.113 3.829 34.641 1.00 95.88 172 ASP A CA 1
ATOM 1396 C C . ASP A 1 172 ? -28.677 4.963 33.781 1.00 95.88 172 ASP A C 1
ATOM 1398 O O . ASP A 1 172 ? -28.213 5.148 32.659 1.00 95.88 172 ASP A O 1
ATOM 1402 N N . ILE A 1 173 ? -29.575 5.796 34.323 1.00 96.19 173 ILE A N 1
ATOM 1403 C CA . ILE A 1 173 ? -30.079 6.998 33.636 1.00 96.19 173 ILE A CA 1
ATOM 1404 C C . ILE A 1 173 ? -28.924 7.924 33.232 1.00 96.19 173 ILE A C 1
ATOM 1406 O O . ILE A 1 173 ? -28.877 8.385 32.091 1.00 96.19 173 ILE A O 1
ATOM 1410 N N . TYR A 1 174 ? -27.951 8.159 34.117 1.00 94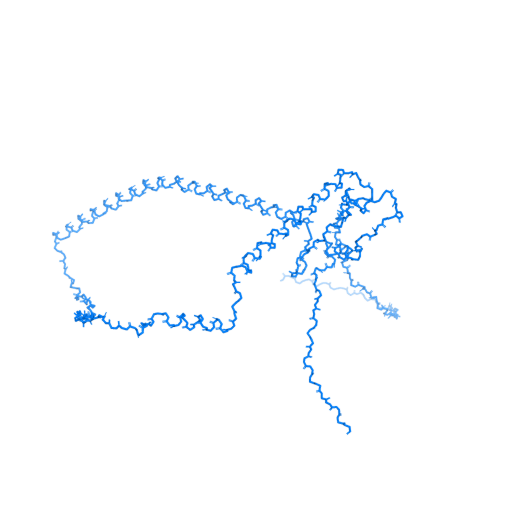.44 174 TYR A N 1
ATOM 1411 C CA . TYR A 1 174 ? -26.770 8.956 33.766 1.00 94.44 174 TYR A CA 1
ATOM 1412 C C . TYR A 1 174 ? -25.869 8.247 32.745 1.00 94.44 174 TYR A C 1
ATOM 1414 O O . TYR A 1 174 ? -25.318 8.892 31.848 1.00 94.44 174 TYR A O 1
ATOM 1422 N N . ARG A 1 175 ? -25.761 6.916 32.828 1.00 96.75 175 ARG A N 1
ATOM 1423 C CA . ARG A 1 175 ? -25.006 6.094 31.873 1.00 96.75 175 ARG A CA 1
ATOM 1424 C C . ARG A 1 175 ? -25.592 6.141 30.458 1.00 96.75 175 ARG A C 1
ATOM 1426 O O . ARG A 1 175 ? -24.820 6.096 29.501 1.00 96.75 175 ARG A O 1
ATOM 1433 N N . LEU A 1 176 ? -26.911 6.295 30.302 1.00 96.56 176 LEU A N 1
ATOM 1434 C CA . LEU A 1 176 ? -27.570 6.377 28.988 1.00 96.56 176 LEU A CA 1
ATOM 1435 C C . LEU A 1 176 ? -26.977 7.473 28.095 1.00 96.56 176 LEU A C 1
ATOM 1437 O O . LEU A 1 176 ? -26.848 7.270 26.889 1.00 96.56 176 LEU A O 1
ATOM 1441 N N . LYS A 1 177 ? -26.570 8.613 28.668 1.00 94.88 177 LYS A N 1
ATOM 1442 C CA . LYS A 1 177 ? -25.945 9.703 27.903 1.00 94.88 177 LYS A CA 1
ATOM 1443 C C . LYS A 1 177 ? -24.631 9.259 27.257 1.00 94.88 177 LYS A C 1
ATOM 1445 O O . LYS A 1 177 ? -24.406 9.541 26.083 1.00 94.88 177 LYS A O 1
ATOM 1450 N N . PHE A 1 178 ? -23.792 8.552 28.010 1.00 96.88 178 PHE A N 1
ATOM 1451 C CA . PHE A 1 178 ? -22.527 8.022 27.504 1.00 96.88 178 PHE A CA 1
ATOM 1452 C C . PHE A 1 178 ? -22.760 6.938 26.455 1.00 96.88 178 PHE A C 1
ATOM 1454 O O . PHE A 1 178 ? -22.137 6.979 25.400 1.00 96.88 178 PHE A O 1
ATOM 1461 N N . LEU A 1 179 ? -23.715 6.032 26.697 1.00 97.19 179 LEU A N 1
ATOM 1462 C CA . LEU A 1 179 ? -24.083 4.996 25.728 1.00 97.19 179 LEU A CA 1
ATOM 1463 C C . LEU A 1 179 ? -24.581 5.603 24.414 1.00 97.19 179 LEU A C 1
ATOM 1465 O O . LEU A 1 179 ? -24.197 5.147 23.344 1.00 97.19 179 LEU A O 1
ATOM 1469 N N . LYS A 1 180 ? -25.387 6.667 24.474 1.00 97.75 180 LYS A N 1
ATOM 1470 C CA . LYS A 1 180 ? -25.847 7.375 23.276 1.00 97.75 180 LYS A CA 1
ATOM 1471 C C . LYS A 1 180 ? -24.681 7.981 22.489 1.00 97.75 180 LYS A C 1
ATOM 1473 O O . LYS A 1 180 ? -24.605 7.781 21.283 1.00 97.75 180 LYS A O 1
ATOM 1478 N N . GLN A 1 181 ? -23.760 8.670 23.165 1.00 97.19 181 GLN A N 1
ATOM 1479 C CA . GLN A 1 181 ? -22.565 9.227 22.518 1.00 97.19 181 GLN A CA 1
ATOM 1480 C C . GLN A 1 181 ? -21.679 8.135 21.907 1.00 97.19 181 GLN A C 1
ATOM 1482 O O . GLN A 1 181 ? -21.135 8.304 20.819 1.00 97.19 181 GLN A O 1
ATOM 1487 N N . GLU A 1 182 ? -21.537 7.001 22.591 1.00 97.75 182 GLU A N 1
ATOM 1488 C CA . GLU A 1 182 ? -20.793 5.849 22.088 1.00 97.75 182 GLU A CA 1
ATOM 1489 C C . GLU A 1 182 ? -21.439 5.265 20.824 1.00 97.75 182 GLU A C 1
ATOM 1491 O O . GLU A 1 182 ? -20.736 5.010 19.844 1.00 97.75 182 GLU A O 1
ATOM 1496 N N . LEU A 1 183 ? -22.768 5.122 20.806 1.00 98.31 183 LEU A N 1
ATOM 1497 C CA . LEU A 1 183 ? -23.519 4.692 19.625 1.00 98.31 183 LEU A CA 1
ATOM 1498 C C . LEU A 1 183 ? -23.342 5.667 18.456 1.00 98.31 183 LEU A C 1
ATOM 1500 O O . LEU A 1 183 ? -22.958 5.236 17.374 1.00 98.31 183 LEU A O 1
ATOM 1504 N N . GLU A 1 184 ? -23.500 6.973 18.683 1.00 98.12 184 GLU A N 1
ATOM 1505 C CA . GLU A 1 184 ? -23.299 7.998 17.647 1.00 98.12 184 GLU A CA 1
ATOM 1506 C C . GLU A 1 184 ? -21.872 7.959 17.073 1.00 98.12 184 GLU A C 1
ATOM 1508 O O . GLU A 1 184 ? -21.669 8.017 15.858 1.00 98.12 184 GLU A O 1
ATOM 1513 N N . ASN A 1 185 ? -20.857 7.807 17.927 1.00 97.94 185 ASN A N 1
ATOM 1514 C CA . ASN A 1 185 ? -19.465 7.678 17.493 1.00 97.94 185 ASN A CA 1
ATOM 1515 C C . ASN A 1 185 ? -19.230 6.405 16.667 1.00 97.94 185 ASN A C 1
ATOM 1517 O O . ASN A 1 185 ? -18.515 6.443 15.656 1.00 97.94 185 ASN A O 1
ATOM 1521 N N . ASN A 1 186 ? -19.835 5.288 17.075 1.00 98.12 186 ASN A N 1
ATOM 1522 C CA . ASN A 1 186 ? -19.764 4.023 16.352 1.00 98.12 186 ASN A CA 1
ATOM 1523 C C . ASN A 1 186 ? -20.458 4.116 14.990 1.00 98.12 186 ASN A C 1
ATOM 1525 O O . ASN A 1 186 ? -19.855 3.732 13.986 1.00 98.12 186 ASN A O 1
ATOM 1529 N N . ASP A 1 187 ? -21.651 4.701 14.925 1.00 98.19 187 ASP A N 1
ATOM 1530 C CA . ASP A 1 187 ? -22.398 4.906 13.683 1.00 98.19 187 ASP A CA 1
ATOM 1531 C C . ASP A 1 187 ? -21.628 5.811 12.717 1.00 98.19 187 ASP A C 1
ATOM 1533 O O . ASP A 1 187 ? -21.438 5.460 11.550 1.00 98.19 187 ASP A O 1
ATOM 1537 N N . ASN A 1 188 ? -21.057 6.913 13.211 1.00 98.06 188 ASN A N 1
ATOM 1538 C CA . ASN A 1 188 ? -20.203 7.805 12.422 1.00 98.06 188 ASN A CA 1
ATOM 1539 C C . ASN A 1 188 ? -18.959 7.087 11.875 1.00 98.06 188 ASN A C 1
ATOM 1541 O O . ASN A 1 188 ? -18.550 7.294 10.726 1.00 98.06 188 ASN A O 1
ATOM 1545 N N . LYS A 1 189 ? -18.331 6.226 12.684 1.00 98.06 189 LYS A N 1
ATOM 1546 C CA . LYS A 1 189 ? -17.187 5.411 12.257 1.00 98.06 189 LYS A CA 1
ATOM 1547 C C . LYS A 1 189 ? -17.602 4.402 11.186 1.00 98.06 189 LYS A C 1
ATOM 1549 O O . LYS A 1 189 ? -16.899 4.265 10.183 1.00 98.06 189 LYS A O 1
ATOM 1554 N N . LEU A 1 190 ? -18.730 3.719 11.373 1.00 98.12 190 LEU A N 1
ATOM 1555 C CA . LEU A 1 190 ? -19.267 2.753 10.417 1.00 98.12 190 LEU A CA 1
ATOM 1556 C C . LEU A 1 190 ? -19.663 3.421 9.097 1.00 98.12 190 LEU A C 1
ATOM 1558 O O . LEU A 1 190 ? -19.314 2.892 8.041 1.00 98.12 190 LEU A O 1
ATOM 1562 N N . ALA A 1 191 ? -20.290 4.598 9.140 1.00 98.06 191 ALA A N 1
ATOM 1563 C CA . ALA A 1 191 ? -20.629 5.393 7.962 1.00 98.06 191 ALA A CA 1
ATOM 1564 C C . ALA A 1 191 ? -19.374 5.746 7.146 1.00 98.06 191 ALA A C 1
ATOM 1566 O O . ALA A 1 191 ? -19.284 5.397 5.969 1.00 98.06 191 ALA A O 1
ATOM 1567 N N . LYS A 1 192 ? -18.331 6.288 7.793 1.00 97.88 192 LYS A N 1
ATOM 1568 C CA . LYS A 1 192 ? -17.038 6.579 7.139 1.00 97.88 192 LYS A CA 1
ATOM 1569 C C . LYS A 1 192 ? -16.391 5.332 6.530 1.00 97.88 192 LYS A C 1
ATOM 1571 O O . LYS A 1 192 ? -15.776 5.398 5.465 1.00 97.88 192 LYS A O 1
ATOM 1576 N N . LEU A 1 193 ? -16.485 4.182 7.201 1.00 97.94 193 LEU A N 1
ATOM 1577 C CA . LEU A 1 193 ? -15.976 2.916 6.665 1.00 97.94 193 LEU A CA 1
ATOM 1578 C C . LEU A 1 193 ? -16.796 2.432 5.464 1.00 97.94 193 LEU A C 1
ATOM 1580 O O . LEU A 1 193 ? -16.210 1.908 4.515 1.00 97.94 193 LEU A O 1
ATOM 1584 N N . ARG A 1 194 ? -18.120 2.620 5.482 1.00 97.94 194 ARG A N 1
ATOM 1585 C CA . ARG A 1 194 ? -19.015 2.294 4.366 1.00 97.94 194 ARG A CA 1
ATOM 1586 C C . ARG A 1 194 ? -18.681 3.131 3.136 1.00 97.94 194 ARG A C 1
ATOM 1588 O O . ARG A 1 194 ? -18.410 2.546 2.092 1.00 97.94 194 ARG A O 1
ATOM 1595 N N . GLU A 1 195 ? -18.545 4.446 3.288 1.00 97.94 195 GLU A N 1
ATOM 1596 C CA . GLU A 1 195 ? -18.136 5.345 2.200 1.00 97.94 195 GLU A CA 1
ATOM 1597 C C . GLU A 1 195 ? -16.786 4.938 1.596 1.00 97.94 195 GLU A C 1
ATOM 1599 O O . GLU A 1 195 ? -16.622 4.876 0.377 1.00 97.94 195 GLU A O 1
ATOM 1604 N N . LYS A 1 196 ? -15.796 4.609 2.439 1.00 97.50 196 LYS A N 1
ATOM 1605 C CA . LYS A 1 196 ? -14.491 4.118 1.966 1.00 97.50 196 LYS A CA 1
ATOM 1606 C C . LYS A 1 196 ? -14.632 2.812 1.182 1.00 97.50 196 LYS A C 1
ATOM 1608 O O . LYS A 1 196 ? -13.997 2.659 0.139 1.00 97.50 196 LYS A O 1
ATOM 1613 N N . ARG A 1 197 ? -15.458 1.874 1.657 1.00 97.44 197 ARG A N 1
ATOM 1614 C CA . ARG A 1 197 ? -15.720 0.598 0.968 1.00 97.44 197 ARG A CA 1
ATOM 1615 C C . ARG A 1 197 ? -16.406 0.817 -0.376 1.00 97.44 197 ARG A C 1
ATOM 1617 O O . ARG A 1 197 ? -16.014 0.174 -1.345 1.00 97.44 197 ARG A O 1
ATOM 1624 N N . GLU A 1 198 ? -17.374 1.723 -0.448 1.00 97.12 198 GLU A N 1
ATOM 1625 C CA . GLU A 1 198 ? -18.080 2.075 -1.684 1.00 97.12 198 GLU A CA 1
ATOM 1626 C C . GLU A 1 198 ? -17.138 2.719 -2.704 1.00 97.12 198 GLU A C 1
ATOM 1628 O O . GLU A 1 198 ? -17.086 2.263 -3.846 1.00 97.12 198 GLU A O 1
ATOM 1633 N N . LYS A 1 199 ? -16.293 3.669 -2.279 1.00 96.44 199 LYS A N 1
ATOM 1634 C CA . LYS A 1 199 ? -15.246 4.267 -3.129 1.00 96.44 199 LYS A CA 1
ATOM 1635 C C . LYS A 1 199 ? -14.283 3.210 -3.674 1.00 96.44 199 LYS A C 1
ATOM 1637 O O . LYS A 1 199 ? -14.024 3.165 -4.873 1.00 96.44 199 LYS A O 1
ATOM 1642 N N . ILE A 1 200 ? -13.796 2.305 -2.820 1.00 95.12 200 ILE A N 1
ATOM 1643 C CA . ILE A 1 200 ? -12.918 1.203 -3.246 1.00 95.12 200 ILE A CA 1
ATOM 1644 C C . ILE A 1 200 ? -13.652 0.256 -4.205 1.00 95.12 200 ILE A C 1
ATOM 1646 O O . ILE A 1 200 ? -13.053 -0.207 -5.174 1.00 95.12 200 ILE A O 1
ATOM 1650 N N . LYS A 1 201 ? -14.935 -0.041 -3.957 1.00 94.38 201 LYS A N 1
ATOM 1651 C CA . LYS A 1 201 ? -15.752 -0.891 -4.832 1.00 94.38 201 LYS A CA 1
ATOM 1652 C C . LYS A 1 201 ? -15.928 -0.250 -6.208 1.00 94.38 201 LYS A C 1
ATOM 1654 O O . LYS A 1 201 ? -15.753 -0.956 -7.192 1.00 94.38 201 LYS A O 1
ATOM 1659 N N . ALA A 1 202 ? -16.185 1.056 -6.282 1.00 92.81 202 ALA A N 1
ATOM 1660 C CA . ALA A 1 202 ? -16.279 1.796 -7.541 1.00 92.81 202 ALA A CA 1
ATOM 1661 C C . ALA A 1 202 ? -14.947 1.791 -8.315 1.00 92.81 202 ALA A C 1
ATOM 1663 O O . ALA A 1 202 ? -14.920 1.459 -9.498 1.00 92.81 202 ALA A O 1
ATOM 1664 N N . ILE A 1 203 ? -13.820 2.053 -7.639 1.00 89.44 203 ILE A N 1
ATOM 1665 C CA . ILE A 1 203 ? -12.483 2.005 -8.260 1.00 89.44 203 ILE A CA 1
ATOM 1666 C C . ILE A 1 203 ? -12.175 0.596 -8.785 1.00 89.44 203 ILE A C 1
ATOM 1668 O O . ILE A 1 203 ? -11.738 0.439 -9.923 1.00 89.44 203 ILE A O 1
ATOM 1672 N N . LYS A 1 204 ? -12.437 -0.445 -7.985 1.00 88.19 204 LYS A N 1
ATOM 1673 C CA . LYS A 1 204 ? -12.235 -1.845 -8.392 1.00 88.19 204 LYS A CA 1
ATOM 1674 C C . LYS A 1 204 ? -13.171 -2.272 -9.514 1.00 88.19 204 LYS A C 1
ATOM 1676 O O . LYS A 1 204 ? -12.761 -3.055 -10.360 1.00 88.19 204 LYS A O 1
ATOM 1681 N N . ALA A 1 205 ? -14.406 -1.772 -9.516 1.00 88.06 205 ALA A N 1
ATOM 1682 C CA . ALA A 1 205 ? -15.356 -2.030 -10.583 1.00 88.06 205 ALA A CA 1
ATOM 1683 C C . ALA A 1 205 ? -14.856 -1.452 -11.904 1.00 88.06 205 ALA A C 1
ATOM 1685 O O . ALA A 1 205 ? -15.090 -2.085 -12.921 1.00 88.06 205 ALA A O 1
ATOM 1686 N N . ASN A 1 206 ? -14.140 -0.320 -11.896 1.00 84.94 206 ASN A N 1
ATOM 1687 C CA . ASN A 1 206 ? -13.573 0.307 -13.094 1.00 84.94 206 ASN A CA 1
ATOM 1688 C C . ASN A 1 206 ? -12.202 -0.264 -13.501 1.00 84.94 206 ASN A C 1
ATOM 1690 O O . ASN A 1 206 ? -11.912 -0.325 -14.694 1.00 84.94 206 ASN A O 1
ATOM 1694 N N . GLY A 1 207 ? -11.390 -0.708 -12.540 1.00 85.56 207 GLY A N 1
ATOM 1695 C CA . GLY A 1 207 ? -10.035 -1.219 -12.758 1.00 85.56 207 GLY A CA 1
ATOM 1696 C C . GLY A 1 207 ? -9.935 -2.653 -13.311 1.00 85.56 207 GLY A C 1
ATOM 1697 O O . GLY A 1 207 ? -10.948 -3.326 -13.517 1.00 85.56 207 GLY A O 1
ATOM 1698 N N . PRO A 1 208 ? -8.699 -3.133 -13.557 1.00 88.81 208 PRO A N 1
ATOM 1699 C CA . PRO A 1 208 ? -8.443 -4.504 -13.993 1.00 88.81 208 PRO A CA 1
ATOM 1700 C C . PRO A 1 208 ? -8.779 -5.519 -12.890 1.00 88.81 208 PRO A C 1
ATOM 1702 O O . PRO A 1 208 ? -8.596 -5.256 -11.696 1.00 88.81 208 PRO A O 1
ATOM 1705 N N . LYS A 1 209 ? -9.266 -6.699 -13.292 1.00 88.75 209 LYS A N 1
ATOM 1706 C CA . LYS A 1 209 ? -9.618 -7.792 -12.381 1.00 88.75 209 LYS A CA 1
ATOM 1707 C C . LYS A 1 209 ? -8.356 -8.569 -12.011 1.00 88.75 209 LYS A C 1
ATOM 1709 O O . LYS A 1 209 ? -7.433 -8.729 -12.803 1.00 88.75 209 LYS A O 1
ATOM 1714 N N . GLN A 1 210 ? -8.318 -9.090 -10.791 1.00 90.50 210 GLN A N 1
ATOM 1715 C CA . GLN A 1 210 ? -7.235 -9.969 -10.372 1.00 90.50 210 GLN A CA 1
ATOM 1716 C C . GLN A 1 210 ? -7.471 -11.385 -10.922 1.00 90.50 210 GLN A C 1
ATOM 1718 O O . GLN A 1 210 ? -8.352 -12.090 -10.433 1.00 90.50 210 GLN A O 1
ATOM 1723 N N . LEU A 1 211 ? -6.705 -11.771 -11.947 1.00 89.38 211 LEU A N 1
ATOM 1724 C CA . LEU A 1 211 ? -6.739 -13.116 -12.538 1.00 89.38 211 LEU A CA 1
ATOM 1725 C C . LEU A 1 211 ? -5.787 -14.096 -11.839 1.00 89.38 211 LEU A C 1
ATOM 1727 O O . LEU A 1 211 ? -6.142 -15.254 -11.656 1.00 89.38 211 LEU A O 1
ATOM 1731 N N . SER A 1 212 ? -4.613 -13.628 -11.403 1.00 90.44 212 SER A N 1
ATOM 1732 C CA . SER A 1 212 ? -3.584 -14.457 -10.763 1.00 90.44 212 SER A CA 1
ATOM 1733 C C . SER A 1 212 ? -3.266 -14.000 -9.333 1.00 90.44 212 SER A C 1
ATOM 1735 O O . SER A 1 212 ? -3.771 -12.991 -8.827 1.00 90.44 212 SER A O 1
ATOM 1737 N N . LYS A 1 213 ? -2.357 -14.722 -8.660 1.00 91.81 213 LYS A N 1
ATOM 1738 C CA . LYS A 1 213 ? -1.803 -14.305 -7.358 1.00 91.81 213 LYS A CA 1
ATOM 1739 C C . LYS A 1 213 ? -1.129 -12.928 -7.431 1.00 91.81 213 LYS A C 1
ATOM 1741 O O . LYS A 1 213 ? -1.086 -12.223 -6.423 1.00 91.81 213 LYS A O 1
ATOM 1746 N N . LYS A 1 214 ? -0.586 -12.550 -8.591 1.00 91.94 214 LYS A N 1
ATOM 1747 C CA . LYS A 1 214 ? 0.107 -11.273 -8.778 1.00 91.94 214 LYS A CA 1
ATOM 1748 C C . LYS A 1 214 ? -0.884 -10.193 -9.178 1.00 91.94 214 LYS A C 1
ATOM 1750 O O . LYS A 1 214 ? -1.793 -10.418 -9.971 1.00 91.94 214 LYS A O 1
ATOM 1755 N N . LYS A 1 215 ? -0.710 -9.012 -8.592 1.00 92.69 215 LYS A N 1
ATOM 1756 C CA . LYS A 1 215 ? -1.523 -7.847 -8.932 1.00 92.69 215 LYS A CA 1
ATOM 1757 C C . LYS A 1 215 ? -1.028 -7.268 -10.253 1.00 92.69 215 LYS A C 1
ATOM 1759 O O . LYS A 1 215 ? 0.149 -7.385 -10.581 1.00 92.69 215 LYS A O 1
ATOM 1764 N N . PHE A 1 216 ? -1.942 -6.670 -11.008 1.00 93.31 216 PHE A N 1
ATOM 1765 C CA . PHE A 1 216 ? -1.564 -5.883 -12.171 1.00 93.31 216 PHE A CA 1
ATOM 1766 C C . PHE A 1 216 ? -0.832 -4.623 -11.706 1.00 93.31 216 PHE A C 1
ATOM 1768 O O . PHE A 1 216 ? -1.357 -3.872 -10.884 1.00 93.31 216 PHE A O 1
ATOM 1775 N N . GLU A 1 217 ? 0.358 -4.411 -12.251 1.00 91.56 217 GLU A N 1
ATOM 1776 C CA . GLU A 1 217 ? 1.162 -3.208 -12.060 1.00 91.56 217 GLU A CA 1
ATOM 1777 C C . GLU A 1 217 ? 1.192 -2.458 -13.398 1.00 91.56 217 GLU A C 1
ATOM 1779 O O . GLU A 1 217 ? 1.611 -3.061 -14.401 1.00 91.56 217 GLU A O 1
ATOM 1784 N N . PRO A 1 218 ? 0.702 -1.203 -13.449 1.00 89.62 218 PRO A N 1
ATOM 1785 C CA . PRO A 1 218 ? 0.774 -0.392 -14.660 1.00 89.62 218 PRO A CA 1
ATOM 1786 C C . PRO A 1 218 ? 2.236 -0.123 -15.036 1.00 89.62 218 PRO A C 1
ATOM 1788 O O . PRO A 1 218 ? 3.117 -0.225 -14.187 1.00 89.62 218 PRO A O 1
ATOM 1791 N N . LEU A 1 219 ? 2.481 0.186 -16.311 1.00 90.25 219 LEU A N 1
ATOM 1792 C CA . LEU A 1 219 ? 3.780 0.719 -16.721 1.00 90.25 219 LEU A CA 1
ATOM 1793 C C . LEU A 1 219 ? 3.979 2.118 -16.141 1.00 90.25 219 LEU A C 1
ATOM 1795 O O . LEU A 1 219 ? 3.006 2.852 -15.925 1.00 90.25 219 LEU A O 1
ATOM 1799 N N . ASP A 1 220 ? 5.242 2.460 -15.914 1.00 88.50 220 ASP A N 1
ATOM 1800 C CA . ASP A 1 220 ? 5.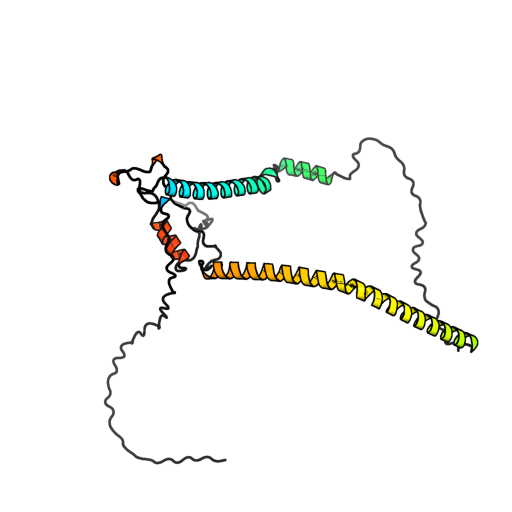638 3.821 -15.587 1.00 88.50 220 ASP A CA 1
ATOM 1801 C C . ASP A 1 220 ? 5.447 4.736 -16.801 1.00 88.50 220 ASP A C 1
ATOM 1803 O O . ASP A 1 220 ? 5.298 4.281 -17.936 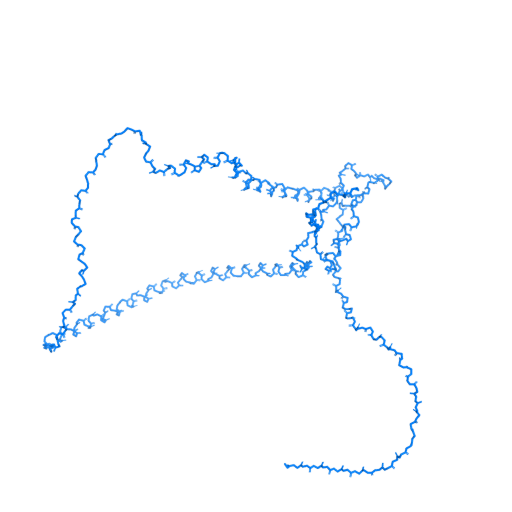1.00 88.50 220 ASP A O 1
ATOM 1807 N N . LEU A 1 221 ? 5.372 6.043 -16.549 1.00 88.19 221 LEU A N 1
ATOM 1808 C CA . LEU A 1 221 ? 5.215 7.013 -17.627 1.00 88.19 221 LEU A CA 1
ATOM 1809 C C . LEU A 1 221 ? 6.541 7.160 -18.370 1.00 88.19 221 LEU A C 1
ATOM 1811 O O . LEU A 1 221 ? 7.549 7.522 -17.768 1.00 88.19 221 LEU A O 1
ATOM 1815 N N . GLU A 1 222 ? 6.512 6.935 -19.676 1.00 88.44 222 GLU A N 1
ATOM 1816 C CA . GLU A 1 222 ? 7.618 7.251 -20.574 1.00 88.44 222 GLU A CA 1
ATOM 1817 C C . GLU A 1 222 ? 7.570 8.750 -20.907 1.00 88.44 222 GLU A C 1
ATOM 1819 O O . GLU A 1 222 ? 6.512 9.281 -21.247 1.00 88.44 222 GLU A O 1
ATOM 1824 N N . PHE A 1 223 ? 8.685 9.468 -20.772 1.00 89.94 223 PHE A N 1
ATOM 1825 C CA . PHE A 1 223 ? 8.739 10.905 -21.047 1.00 89.94 223 PHE A CA 1
ATOM 1826 C C . PHE A 1 223 ? 10.126 11.327 -21.535 1.00 89.94 223 PHE A C 1
ATOM 1828 O O . PHE A 1 223 ? 11.133 10.718 -21.182 1.00 89.94 223 PHE A O 1
ATOM 1835 N N . ASN A 1 224 ? 10.167 12.411 -22.310 1.00 89.44 224 ASN A N 1
ATOM 1836 C CA . ASN A 1 224 ? 11.411 13.013 -22.783 1.00 89.44 224 ASN A CA 1
ATOM 1837 C C . ASN A 1 224 ? 11.857 14.129 -21.834 1.00 89.44 224 ASN A C 1
ATOM 1839 O O . ASN A 1 224 ? 11.035 14.916 -21.350 1.00 89.44 224 ASN A O 1
ATOM 1843 N N . LEU A 1 225 ? 13.166 14.246 -21.611 1.00 90.38 225 LEU A N 1
ATOM 1844 C CA . LEU A 1 225 ? 13.744 15.411 -20.943 1.00 90.38 225 LEU A CA 1
ATOM 1845 C C . LEU A 1 225 ? 13.687 16.634 -21.866 1.00 90.38 225 LEU A C 1
ATOM 1847 O O . LEU A 1 225 ? 13.601 16.505 -23.086 1.00 90.38 225 LEU A O 1
ATOM 1851 N N . GLY A 1 226 ? 13.771 17.836 -21.291 1.00 88.81 226 GLY A N 1
ATOM 1852 C CA . GLY A 1 226 ? 13.735 19.080 -22.073 1.00 88.81 226 GLY A CA 1
ATOM 1853 C C . GLY A 1 226 ? 14.842 19.165 -23.133 1.00 88.81 226 GLY A C 1
ATOM 1854 O O . GLY A 1 226 ? 14.630 19.742 -24.192 1.00 88.81 226 GLY A O 1
ATOM 1855 N N . GLU A 1 227 ? 15.991 18.534 -22.880 1.00 89.31 227 GLU A N 1
ATOM 1856 C CA . GLU A 1 227 ? 17.120 18.449 -23.818 1.00 89.31 227 GLU A CA 1
ATOM 1857 C C . GLU A 1 227 ? 16.844 17.515 -25.010 1.00 89.31 227 GLU A C 1
ATOM 1859 O O . GLU A 1 227 ? 17.384 17.707 -26.101 1.00 89.31 227 GLU A O 1
ATOM 1864 N N . ASP A 1 228 ? 15.990 16.509 -24.814 1.00 87.69 228 ASP A N 1
ATOM 1865 C CA . ASP A 1 228 ? 15.654 15.509 -25.827 1.00 87.69 228 ASP A CA 1
ATOM 1866 C C . ASP A 1 228 ? 14.464 15.930 -26.706 1.00 87.69 228 ASP A C 1
ATOM 1868 O O . ASP A 1 228 ? 14.279 15.386 -27.800 1.00 87.69 228 ASP A O 1
ATOM 1872 N N . ILE A 1 229 ? 13.682 16.931 -26.282 1.00 89.31 229 ILE A N 1
ATOM 1873 C CA . ILE A 1 229 ? 12.601 17.513 -27.085 1.00 89.31 229 ILE A CA 1
ATOM 1874 C C . ILE A 1 229 ? 13.209 18.379 -28.187 1.00 89.31 229 ILE A C 1
ATOM 1876 O O . ILE A 1 229 ? 13.716 19.477 -27.960 1.00 89.31 229 ILE A O 1
ATOM 1880 N N . LYS A 1 230 ? 13.129 17.891 -29.425 1.00 84.75 230 LYS A N 1
ATOM 1881 C CA . LYS A 1 230 ? 13.611 18.607 -30.611 1.00 84.75 230 LYS A CA 1
ATOM 1882 C C . LYS A 1 230 ? 12.442 19.104 -31.441 1.00 84.75 230 LYS A C 1
ATOM 1884 O O . LYS A 1 230 ? 11.521 18.348 -31.705 1.00 84.75 230 LYS A O 1
ATOM 1889 N N . GLY A 1 231 ? 12.537 20.311 -31.993 1.00 84.06 231 GLY A N 1
ATOM 1890 C CA . GLY A 1 231 ? 11.523 20.873 -32.900 1.00 84.06 231 GLY A CA 1
ATOM 1891 C C . GLY A 1 231 ? 11.444 20.244 -34.306 1.00 84.06 231 GLY A C 1
ATOM 1892 O O . GLY A 1 231 ? 10.609 20.673 -35.095 1.00 84.06 231 GLY A O 1
ATOM 1893 N N . ASN A 1 232 ? 12.276 19.234 -34.638 1.00 88.75 232 ASN A N 1
ATOM 1894 C CA . ASN A 1 232 ? 12.135 18.434 -35.876 1.00 88.75 232 ASN A CA 1
ATOM 1895 C C . ASN A 1 232 ? 11.966 16.902 -35.667 1.00 88.75 232 ASN A C 1
ATOM 1897 O O . ASN A 1 232 ? 12.724 16.290 -34.909 1.00 88.75 232 ASN A O 1
ATOM 1901 N N . LEU A 1 233 ? 11.023 16.284 -36.403 1.00 87.88 233 LEU A N 1
ATOM 1902 C CA . LEU A 1 233 ? 10.683 14.851 -36.359 1.00 87.88 233 LEU A CA 1
ATOM 1903 C C . LEU A 1 233 ? 11.881 13.938 -36.646 1.00 87.88 233 LEU A C 1
ATOM 1905 O O . LEU A 1 233 ? 12.010 12.863 -36.068 1.00 87.88 233 LEU A O 1
ATOM 1909 N N . ARG A 1 234 ? 12.787 14.374 -37.528 1.00 90.19 234 ARG A N 1
ATOM 1910 C CA . ARG A 1 234 ? 13.972 13.587 -37.918 1.00 90.19 234 ARG A CA 1
ATOM 1911 C C . ARG A 1 234 ? 14.965 13.380 -36.772 1.00 90.19 234 ARG A C 1
ATOM 1913 O O . ARG A 1 234 ? 15.798 12.487 -36.856 1.00 90.19 234 ARG A O 1
ATOM 1920 N N . GLY A 1 235 ? 14.918 14.233 -35.748 1.00 86.94 235 GLY A N 1
ATOM 1921 C CA . GLY A 1 235 ? 15.846 14.198 -34.621 1.00 86.94 235 GLY A CA 1
ATOM 1922 C C . GLY A 1 235 ? 15.313 13.480 -33.382 1.00 86.94 235 GLY A C 1
ATOM 1923 O O . GLY A 1 235 ? 16.060 13.391 -32.403 1.00 86.94 235 GLY A O 1
ATOM 1924 N N . ILE A 1 236 ? 14.058 13.022 -33.402 1.00 88.19 236 ILE A N 1
ATOM 1925 C CA . ILE A 1 236 ? 13.418 12.353 -32.265 1.00 88.19 236 ILE A CA 1
ATOM 1926 C C . ILE A 1 236 ? 14.122 11.037 -31.978 1.00 88.19 236 ILE A C 1
ATOM 1928 O O . ILE A 1 236 ? 14.354 10.239 -32.887 1.00 88.19 236 ILE A O 1
ATOM 1932 N N . LYS A 1 237 ? 14.402 10.792 -30.700 1.00 87.12 237 LYS A N 1
ATOM 1933 C CA . LYS A 1 237 ? 14.744 9.456 -30.230 1.00 87.12 237 LYS A CA 1
ATOM 1934 C C . LYS A 1 237 ? 13.442 8.681 -30.013 1.00 87.12 237 LYS A C 1
ATOM 1936 O O . LYS A 1 237 ? 12.566 9.186 -29.313 1.00 87.12 237 LYS A O 1
ATOM 1941 N N . PRO A 1 238 ? 13.256 7.519 -30.658 1.00 86.81 238 PRO A N 1
ATOM 1942 C CA . PRO A 1 238 ? 12.126 6.665 -30.343 1.00 86.81 238 PRO A CA 1
ATOM 1943 C C . PRO A 1 238 ? 12.325 6.129 -28.925 1.00 86.81 238 PRO A C 1
ATOM 1945 O O . PRO A 1 238 ? 13.276 5.393 -28.674 1.00 86.81 238 PRO A O 1
ATOM 1948 N N . GLU A 1 239 ? 11.436 6.517 -28.022 1.00 84.06 239 GLU A N 1
ATOM 1949 C CA . GLU A 1 239 ? 11.412 6.014 -26.654 1.00 84.06 239 GLU A CA 1
ATOM 1950 C C . GLU A 1 239 ? 10.323 4.947 -26.503 1.00 84.06 239 GLU A C 1
ATOM 1952 O O . GLU A 1 239 ? 9.349 4.916 -27.264 1.00 84.06 239 GLU A O 1
ATOM 1957 N N . GLY A 1 240 ? 10.515 4.078 -25.514 1.00 87.31 240 GLY A N 1
ATOM 1958 C CA . GLY A 1 240 ? 9.523 3.097 -25.094 1.00 87.31 240 GLY A CA 1
ATOM 1959 C C . GLY A 1 240 ? 9.557 1.744 -25.795 1.00 87.31 240 GLY A C 1
ATOM 1960 O O . GLY A 1 240 ? 10.174 1.547 -26.847 1.00 87.31 240 GLY A O 1
ATOM 1961 N N . ASN A 1 241 ? 8.874 0.771 -25.186 1.00 91.25 241 ASN A N 1
ATOM 1962 C CA . ASN A 1 241 ? 8.758 -0.586 -25.720 1.00 91.25 241 ASN A CA 1
ATOM 1963 C C . ASN A 1 241 ? 7.300 -0.954 -26.019 1.00 91.25 241 ASN A C 1
ATOM 1965 O O . ASN A 1 241 ? 6.543 -1.394 -25.152 1.00 91.25 241 ASN A O 1
ATOM 1969 N N . ILE A 1 242 ? 6.942 -0.906 -27.305 1.00 91.19 242 ILE A N 1
ATOM 1970 C CA . ILE A 1 242 ? 5.593 -1.225 -27.799 1.00 91.19 242 ILE A CA 1
ATOM 1971 C C . ILE A 1 242 ? 5.144 -2.630 -27.365 1.00 91.19 242 ILE A C 1
ATOM 1973 O O . ILE A 1 242 ? 3.959 -2.861 -27.117 1.00 91.19 242 ILE A O 1
ATOM 1977 N N . LEU A 1 243 ? 6.061 -3.599 -27.279 1.00 93.94 243 LEU A N 1
ATOM 1978 C CA . LEU A 1 243 ? 5.704 -4.959 -26.867 1.00 93.94 243 LEU A CA 1
ATOM 1979 C C . LEU A 1 243 ? 5.274 -5.006 -25.397 1.00 93.94 243 LEU A C 1
ATOM 1981 O O . LEU A 1 243 ? 4.329 -5.726 -25.065 1.00 93.94 243 LEU A O 1
ATOM 1985 N N . GLU A 1 244 ? 5.923 -4.227 -24.533 1.00 92.38 244 GLU A N 1
ATOM 1986 C CA . GLU A 1 244 ? 5.571 -4.128 -23.115 1.00 92.38 244 GLU A CA 1
ATOM 1987 C C . GLU A 1 244 ? 4.224 -3.431 -22.924 1.00 92.38 244 GLU A C 1
ATOM 1989 O O . GLU A 1 244 ? 3.363 -3.960 -22.212 1.00 92.38 244 GLU A O 1
ATOM 1994 N N . ASP A 1 245 ? 3.976 -2.343 -23.654 1.00 91.12 245 ASP A N 1
ATOM 1995 C CA . ASP A 1 245 ? 2.682 -1.655 -23.679 1.00 91.12 245 ASP A CA 1
ATOM 1996 C C . ASP A 1 245 ? 1.544 -2.577 -24.108 1.00 91.12 245 ASP A C 1
ATOM 1998 O O . ASP A 1 245 ? 0.491 -2.649 -23.464 1.00 91.12 245 ASP A O 1
ATOM 2002 N N . ARG A 1 246 ? 1.741 -3.329 -25.198 1.00 92.44 246 ARG A N 1
ATOM 2003 C CA . ARG A 1 246 ? 0.740 -4.282 -25.696 1.00 92.44 246 ARG A CA 1
ATOM 2004 C C . ARG A 1 246 ? 0.518 -5.408 -24.696 1.00 92.44 246 ARG A C 1
ATOM 2006 O O . ARG A 1 246 ? -0.637 -5.748 -24.424 1.00 92.44 246 ARG A O 1
ATOM 2013 N N . TYR A 1 247 ? 1.586 -5.943 -24.110 1.00 93.25 247 TYR A N 1
ATOM 2014 C CA . TYR A 1 247 ? 1.509 -6.975 -23.080 1.00 93.25 247 TYR A CA 1
ATOM 2015 C C . TYR A 1 247 ? 0.712 -6.496 -21.859 1.00 93.25 247 TYR A C 1
ATOM 2017 O O . TYR A 1 247 ? -0.195 -7.187 -21.387 1.00 93.25 247 TYR A O 1
ATOM 2025 N N . LYS A 1 248 ? 0.961 -5.272 -21.393 1.00 92.12 248 LYS A N 1
ATOM 2026 C CA . LYS A 1 248 ? 0.280 -4.701 -20.224 1.00 92.12 248 LYS A CA 1
ATOM 2027 C C . LYS A 1 248 ? -1.128 -4.218 -20.535 1.00 92.12 248 LYS A C 1
ATOM 2029 O O . LYS A 1 248 ? -2.010 -4.347 -19.688 1.00 92.12 248 LYS A O 1
ATOM 2034 N N . SER A 1 249 ? -1.395 -3.793 -21.765 1.00 90.75 249 SER A N 1
ATOM 2035 C CA . SER A 1 249 ? -2.750 -3.576 -22.278 1.00 90.75 249 SER A CA 1
ATOM 2036 C C . SER A 1 249 ? -3.571 -4.872 -22.291 1.00 90.75 249 SER A C 1
ATOM 2038 O O . SER A 1 249 ? -4.734 -4.869 -21.882 1.00 90.75 249 SER A O 1
ATOM 2040 N N . LEU A 1 250 ? -2.987 -5.999 -22.714 1.00 91.62 250 LEU A N 1
ATOM 2041 C CA . LEU A 1 250 ? -3.642 -7.314 -22.661 1.00 91.62 250 LEU A CA 1
ATOM 2042 C C . LEU A 1 250 ? -3.928 -7.747 -21.216 1.00 91.62 250 LEU A C 1
ATOM 2044 O O . LEU A 1 250 ? -5.012 -8.266 -20.942 1.00 91.62 250 LEU A O 1
ATOM 2048 N N . GLN A 1 251 ? -3.007 -7.473 -20.287 1.00 92.44 251 GLN A N 1
ATOM 2049 C CA . GLN A 1 251 ? -3.234 -7.709 -18.858 1.00 92.44 251 GLN A CA 1
ATOM 2050 C C . GLN A 1 251 ? -4.345 -6.825 -18.289 1.00 92.44 251 GLN A C 1
ATOM 2052 O O . GLN A 1 251 ? -5.231 -7.312 -17.590 1.00 92.44 251 GLN A O 1
ATOM 2057 N N . ARG A 1 252 ? -4.346 -5.530 -18.626 1.00 89.56 252 ARG A N 1
ATOM 2058 C CA . ARG A 1 252 ? -5.358 -4.567 -18.170 1.00 89.56 252 ARG A CA 1
ATOM 2059 C C . ARG A 1 252 ? -6.760 -4.919 -18.677 1.00 89.56 252 ARG A C 1
ATOM 2061 O O . ARG A 1 252 ? -7.736 -4.730 -17.955 1.00 89.56 252 ARG A O 1
ATOM 2068 N N . ARG A 1 253 ? -6.853 -5.472 -19.892 1.00 89.31 253 ARG A N 1
ATOM 2069 C CA . ARG A 1 253 ? -8.088 -6.012 -20.489 1.00 89.31 253 ARG A CA 1
ATOM 2070 C C . ARG A 1 253 ? -8.495 -7.383 -19.940 1.00 89.31 253 ARG A C 1
ATOM 2072 O O . ARG A 1 253 ? -9.523 -7.904 -20.356 1.00 89.31 253 ARG A O 1
ATOM 2079 N N . ASN A 1 254 ? -7.734 -7.956 -19.005 1.00 90.38 254 ASN A N 1
ATOM 2080 C CA . ASN A 1 254 ? -7.956 -9.290 -18.442 1.00 90.38 254 ASN A CA 1
ATOM 2081 C C . ASN A 1 254 ? -7.923 -10.419 -19.496 1.00 90.38 254 ASN A C 1
ATOM 2083 O O . ASN A 1 254 ? -8.579 -11.440 -19.313 1.00 90.38 254 ASN A O 1
ATOM 2087 N N . ILE A 1 255 ? -7.180 -10.239 -20.596 1.00 90.81 255 ILE A N 1
ATOM 2088 C CA . ILE A 1 255 ? -6.966 -11.283 -21.617 1.00 90.81 255 ILE A CA 1
ATOM 2089 C C . ILE A 1 255 ? -5.808 -12.190 -21.191 1.00 90.81 255 ILE A C 1
ATOM 2091 O O . ILE A 1 255 ? -5.875 -13.406 -21.328 1.00 90.81 255 ILE A O 1
ATOM 2095 N N . ILE A 1 256 ? -4.747 -11.586 -20.653 1.00 92.75 256 ILE A N 1
ATOM 2096 C CA . ILE A 1 256 ? -3.571 -12.284 -20.130 1.00 92.75 256 ILE A CA 1
ATOM 2097 C C . ILE A 1 256 ? -3.487 -12.029 -18.628 1.00 92.75 256 ILE A C 1
ATOM 2099 O O . ILE A 1 256 ? -3.742 -10.922 -18.159 1.00 92.75 256 ILE A O 1
ATOM 2103 N N . GLU A 1 257 ? -3.106 -13.033 -17.850 1.00 92.81 257 GLU A N 1
ATOM 2104 C CA . GLU A 1 257 ? -2.873 -12.839 -16.423 1.00 92.81 257 GLU A CA 1
ATOM 2105 C C . GLU A 1 257 ? -1.513 -12.168 -16.120 1.00 92.81 257 GLU A C 1
ATOM 2107 O O . GLU A 1 257 ? -0.519 -12.415 -16.809 1.00 92.81 257 GLU A O 1
ATOM 2112 N N . PRO A 1 258 ? -1.407 -11.340 -15.061 1.00 94.25 258 PRO A N 1
ATOM 2113 C CA . PRO A 1 258 ? -0.119 -10.839 -14.591 1.00 94.25 258 PRO A CA 1
ATOM 2114 C C . PRO A 1 258 ? 0.770 -11.980 -14.083 1.00 94.25 258 PRO A C 1
ATOM 2116 O O . PRO A 1 258 ? 0.432 -12.666 -13.116 1.00 94.25 258 PRO A O 1
ATOM 2119 N N . THR A 1 259 ? 1.932 -12.176 -14.704 1.00 91.38 259 THR A N 1
ATOM 2120 C CA . THR A 1 259 ? 2.895 -13.228 -14.342 1.00 91.38 259 THR A CA 1
ATOM 2121 C C . THR A 1 259 ? 4.313 -12.674 -14.244 1.00 91.38 259 THR A C 1
ATOM 2123 O O . THR A 1 259 ? 4.597 -11.547 -14.642 1.00 91.38 259 THR A O 1
ATOM 2126 N N . VAL A 1 260 ? 5.220 -13.463 -13.665 1.00 90.31 260 VAL A N 1
ATOM 2127 C CA . VAL A 1 260 ? 6.661 -13.177 -13.678 1.00 90.31 260 VAL A CA 1
ATOM 2128 C C . VAL A 1 260 ? 7.379 -14.403 -14.191 1.00 90.31 260 VAL A C 1
ATOM 2130 O O . VAL A 1 260 ? 6.950 -15.526 -13.921 1.00 90.31 260 VAL A O 1
ATOM 2133 N N . LYS A 1 261 ? 8.499 -14.168 -14.876 1.00 90.88 261 LYS A N 1
ATOM 2134 C CA . LYS A 1 261 ? 9.396 -15.206 -15.371 1.00 90.88 261 LYS A CA 1
ATOM 2135 C C . LYS A 1 261 ? 9.692 -16.237 -14.281 1.00 90.88 261 LYS A C 1
ATOM 2137 O O . LYS A 1 261 ? 10.374 -15.949 -13.294 1.00 90.88 261 LYS A O 1
ATOM 2142 N N . GLN A 1 262 ? 9.176 -17.445 -14.472 1.00 88.88 262 GLN A N 1
ATOM 2143 C CA . GLN A 1 262 ? 9.467 -18.567 -13.594 1.00 88.88 262 GLN A CA 1
ATOM 2144 C C . GLN A 1 262 ? 10.871 -19.082 -13.911 1.00 88.88 262 GLN A C 1
ATOM 2146 O O . GLN A 1 262 ? 11.212 -19.339 -15.064 1.00 88.88 262 GLN A O 1
ATOM 2151 N N . ARG A 1 263 ? 11.713 -19.206 -12.882 1.00 89.38 263 ARG A N 1
ATOM 2152 C CA . ARG A 1 263 ? 13.030 -19.832 -13.023 1.00 89.38 263 ARG A CA 1
ATOM 2153 C C . ARG A 1 263 ? 12.863 -21.338 -12.865 1.00 89.38 263 ARG A C 1
ATOM 2155 O O . ARG A 1 263 ? 12.417 -21.801 -11.817 1.00 89.38 263 ARG A O 1
ATOM 2162 N N . THR A 1 264 ? 13.243 -22.096 -13.885 1.00 88.12 264 THR A N 1
ATOM 2163 C CA . THR A 1 264 ? 13.311 -23.556 -13.795 1.00 88.12 264 THR A CA 1
ATOM 2164 C C . THR A 1 264 ? 14.422 -23.944 -12.826 1.00 88.12 264 THR A C 1
ATOM 2166 O O . THR A 1 264 ? 15.563 -23.493 -12.968 1.00 88.12 264 THR A O 1
ATOM 2169 N N . ARG A 1 265 ? 14.112 -24.785 -11.837 1.00 84.62 265 ARG A N 1
ATOM 2170 C CA . ARG A 1 265 ? 15.142 -25.362 -10.968 1.00 84.62 265 ARG A CA 1
ATOM 2171 C C . ARG A 1 265 ? 15.969 -26.341 -11.796 1.00 84.62 265 ARG A C 1
ATOM 2173 O O . ARG A 1 265 ? 15.412 -27.250 -12.403 1.00 84.62 265 ARG A O 1
ATOM 2180 N N . LYS A 1 266 ? 17.289 -26.150 -11.836 1.00 84.25 266 LYS A N 1
ATOM 2181 C CA . LYS A 1 266 ? 18.188 -27.154 -12.413 1.00 84.25 266 LYS A CA 1
ATOM 2182 C C . LYS A 1 266 ? 18.196 -28.355 -11.472 1.00 84.25 266 LYS A C 1
ATOM 2184 O O . LYS A 1 266 ? 18.455 -28.191 -10.283 1.00 84.25 266 LYS A O 1
ATOM 2189 N N . ALA A 1 267 ? 17.878 -29.536 -11.992 1.00 86.94 267 ALA A N 1
ATOM 2190 C CA . ALA A 1 267 ? 18.032 -30.765 -11.230 1.00 86.94 267 ALA A CA 1
ATOM 2191 C C . ALA A 1 267 ? 19.526 -31.023 -10.981 1.00 86.94 267 ALA A C 1
ATOM 2193 O O . ALA A 1 267 ? 20.349 -30.827 -11.881 1.00 86.94 267 ALA A O 1
ATOM 2194 N N . ASN A 1 268 ? 19.871 -31.489 -9.780 1.00 84.88 268 ASN A N 1
ATOM 2195 C CA . ASN A 1 268 ? 21.217 -31.965 -9.472 1.00 84.88 268 ASN A CA 1
ATOM 2196 C C . ASN A 1 268 ? 21.415 -33.332 -10.137 1.00 84.88 268 ASN A C 1
ATOM 2198 O O . ASN A 1 268 ? 21.240 -34.379 -9.515 1.00 84.88 268 ASN A O 1
ATOM 2202 N N . VAL A 1 269 ? 21.718 -33.321 -11.434 1.00 89.00 269 VAL A N 1
ATOM 2203 C CA . VAL A 1 269 ? 21.992 -34.541 -12.195 1.00 89.00 269 VAL A CA 1
ATOM 2204 C C . VAL A 1 269 ? 23.413 -34.998 -11.878 1.00 89.00 269 VAL A C 1
ATOM 2206 O O . VAL A 1 269 ? 24.373 -34.281 -12.165 1.00 89.00 269 VAL A O 1
ATOM 2209 N N . LYS A 1 270 ? 23.549 -36.198 -11.300 1.00 88.38 270 LYS A N 1
ATOM 2210 C CA . LYS A 1 270 ? 24.851 -36.851 -11.124 1.00 88.38 270 LYS A CA 1
ATOM 2211 C C . LYS A 1 270 ? 25.440 -37.133 -12.506 1.00 88.38 270 LYS A C 1
ATOM 2213 O O . LYS A 1 270 ? 24.820 -37.825 -13.311 1.00 88.38 270 LYS A O 1
ATOM 2218 N N . ARG A 1 271 ? 26.611 -36.565 -12.793 1.00 87.06 271 ARG A N 1
ATOM 2219 C CA . ARG A 1 271 ? 27.367 -36.840 -14.018 1.00 87.06 271 ARG A CA 1
ATOM 2220 C C . ARG A 1 271 ? 28.405 -37.904 -13.698 1.00 87.06 271 ARG A C 1
ATOM 2222 O O . ARG A 1 271 ? 29.143 -37.752 -12.732 1.00 87.06 271 ARG A O 1
ATOM 2229 N N . TYR A 1 272 ? 28.430 -38.962 -14.495 1.00 90.00 272 TYR A N 1
ATOM 2230 C CA . TYR A 1 272 ? 29.442 -40.006 -14.415 1.00 90.00 272 TYR A CA 1
ATOM 2231 C C . TYR A 1 272 ? 30.354 -39.888 -15.629 1.00 90.00 272 TYR A C 1
ATOM 2233 O O . TYR A 1 272 ? 29.877 -39.629 -16.737 1.00 90.00 272 TYR A O 1
ATOM 2241 N N . GLU A 1 273 ? 31.653 -40.070 -15.420 1.00 87.62 273 GLU A N 1
ATOM 2242 C CA . GLU A 1 273 ? 32.601 -40.193 -16.520 1.00 87.62 273 GLU A CA 1
ATOM 2243 C C . GLU A 1 273 ? 32.320 -41.492 -17.275 1.00 87.62 273 GLU A C 1
ATOM 2245 O O . GLU A 1 273 ? 32.105 -42.556 -16.683 1.00 87.62 273 GLU A O 1
ATOM 2250 N N . ARG A 1 274 ? 32.263 -41.396 -18.603 1.00 84.62 274 ARG A N 1
ATOM 2251 C CA . ARG A 1 274 ? 32.071 -42.561 -19.460 1.00 84.62 274 ARG A CA 1
ATOM 2252 C C . ARG A 1 274 ? 33.379 -43.349 -19.441 1.00 84.62 274 ARG A C 1
ATOM 2254 O O . ARG A 1 274 ? 34.403 -42.809 -19.845 1.00 84.62 274 ARG A O 1
ATOM 2261 N N . LYS A 1 275 ? 33.354 -44.593 -18.956 1.00 79.44 275 LYS A N 1
ATOM 2262 C CA . LYS A 1 275 ? 34.522 -45.478 -19.048 1.00 79.44 275 LYS A CA 1
ATOM 2263 C C . LYS A 1 275 ? 34.794 -45.779 -20.526 1.00 79.44 275 LYS A C 1
ATOM 2265 O O . LYS A 1 275 ? 33.858 -46.150 -21.234 1.00 79.44 275 LYS A O 1
ATOM 2270 N N . SER A 1 276 ? 36.033 -45.533 -20.951 1.00 72.50 276 SER A N 1
ATOM 2271 C CA . SER A 1 276 ? 36.586 -45.847 -22.275 1.00 72.50 276 SER A CA 1
ATOM 2272 C C . SER A 1 276 ? 36.682 -47.345 -22.505 1.00 72.50 276 SER A C 1
ATOM 2274 O O . SER A 1 276 ? 37.120 -48.022 -21.545 1.00 72.50 276 SER A O 1
#

Foldseek 3Di:
DDDDDDDDDDDDDDDDDPPPPPCPPPPPPPPPPPPVLPQPPPPPPDQQLQDLAHDPVSVVVVVVVQVVVVVVVVVVVVVCCVVPVVVDDDADPVRVVVVVVVVVCPPPPDPPDDDDDDDDPDDDPPPDPCPPPPPDDDPDDDDPVRVVVVVVVVVVVVVVVVVVVVVVVVVVVVVVVVVVVVVVVVVVVVVVVVVVVVVVVVVQVSWFDQPDPDDQDDDDDDHDDPVQNDPDPVSHDDDDDPVVVVVSSCCRSVVDHDDDDDDDDDDPDDDDDDDD

pLDDT: mean 79.7, std 20.4, range [30.59, 98.31]

Solvent-accessible surface area (backbone atoms only — not comparable to full-atom values): 18213 Å² to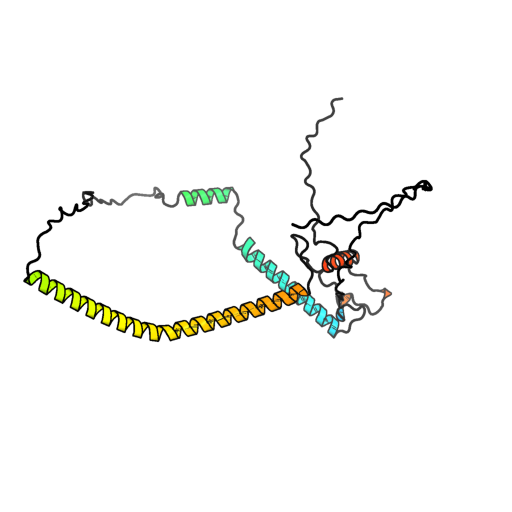tal; per-residue (Å²): 140,81,88,81,86,84,86,80,92,79,93,79,83,90,82,83,80,84,72,82,74,78,78,68,80,77,77,70,69,73,85,68,78,76,66,70,69,82,71,74,82,72,76,79,74,76,56,68,32,62,43,76,81,43,56,72,65,45,34,53,53,48,51,50,55,51,51,52,53,51,53,48,53,54,49,51,50,54,48,49,43,46,70,50,61,66,68,46,79,89,71,54,72,69,59,47,51,53,52,50,52,49,61,71,45,62,88,56,82,73,94,71,79,90,86,79,90,77,90,78,90,71,77,87,84,74,85,68,85,76,74,78,75,75,73,84,82,75,92,70,83,76,51,72,69,58,51,52,54,49,52,52,51,51,51,53,49,50,54,51,50,51,55,51,50,53,54,46,54,56,52,48,59,62,46,48,58,56,54,50,52,51,49,53,53,48,51,54,50,49,49,56,50,48,54,51,50,51,54,50,49,53,51,54,70,73,48,58,71,80,77,43,98,42,73,85,73,80,82,80,88,80,74,77,54,81,88,60,55,47,100,47,82,90,69,54,75,91,75,85,56,69,68,57,53,51,53,50,49,35,31,54,67,61,76,39,67,45,80,73,90,80,80,80,80,80,76,90,71,88,82,74,84,80,85,129

Nearest PDB structures (foldseek):
  8fle-assembly1_NL  TM=6.732E-01  e=1.973E-10  Homo sapiens
  8fkz-assembly1_NL  TM=6.666E-01  e=1.730E-10  Homo sapiens
  8fld-assembly1_NL  TM=6.731E-01  e=2.929E-10  Homo sapiens
  7ohq-assembly1_q  TM=5.576E-01  e=1.268E-02  Saccharomyces cerevisiae S288C
  6m62-assembly1_q  TM=4.970E-01  e=7.028E-02  Saccharomyces cerevisiae S288C